Protein AF-A0A2D5Y412-F1 (afdb_monomer)

Radius of gyration: 26.58 Å; Cα contacts (8 Å, |Δi|>4): 322; chains: 1; bounding box: 78×73×80 Å

Structure (mmCIF, N/CA/C/O backbone):
data_AF-A0A2D5Y412-F1
#
_entry.id   AF-A0A2D5Y412-F1
#
loop_
_atom_site.group_PDB
_atom_site.id
_atom_site.type_symbol
_atom_site.label_atom_id
_atom_site.label_alt_id
_atom_site.label_comp_id
_atom_site.label_asym_id
_atom_site.label_entity_id
_atom_site.label_seq_id
_atom_site.pdbx_PDB_ins_code
_atom_site.Cartn_x
_atom_site.Cartn_y
_atom_site.Cartn_z
_atom_site.occupancy
_atom_site.B_iso_or_equiv
_atom_site.auth_seq_id
_atom_site.auth_comp_id
_atom_site.auth_asym_id
_atom_site.auth_atom_id
_atom_site.pdbx_PDB_model_num
ATOM 1 N N . MET A 1 1 ? 21.154 8.596 47.635 1.00 38.22 1 MET A N 1
ATOM 2 C CA . MET A 1 1 ? 21.583 8.606 46.222 1.00 38.22 1 MET A CA 1
ATOM 3 C C . MET A 1 1 ? 20.859 7.453 45.543 1.00 38.22 1 MET A C 1
ATOM 5 O O . MET A 1 1 ? 21.250 6.310 45.723 1.00 38.22 1 MET A O 1
ATOM 9 N N . VAL A 1 2 ? 19.697 7.727 44.946 1.00 32.94 2 VAL A N 1
ATOM 10 C CA . VAL A 1 2 ? 18.841 6.701 44.327 1.00 32.94 2 VAL A CA 1
ATOM 11 C C . VAL A 1 2 ? 19.323 6.511 42.893 1.00 32.94 2 VAL A C 1
ATOM 13 O O . VAL A 1 2 ? 19.307 7.459 42.113 1.00 32.94 2 VAL A O 1
ATOM 16 N N . LEU A 1 3 ? 19.810 5.309 42.579 1.00 35.91 3 LEU A N 1
ATOM 17 C CA . LEU A 1 3 ? 20.176 4.903 41.226 1.00 35.91 3 LEU A CA 1
ATOM 18 C C . LEU A 1 3 ? 18.895 4.809 40.384 1.00 35.91 3 LEU A C 1
ATOM 20 O O . LEU A 1 3 ? 18.060 3.936 40.617 1.00 35.91 3 LEU A O 1
ATOM 24 N N . ALA A 1 4 ? 18.743 5.703 39.410 1.00 36.16 4 ALA A N 1
ATOM 25 C CA . ALA A 1 4 ? 17.756 5.559 38.352 1.00 36.16 4 ALA A CA 1
ATOM 26 C C . ALA A 1 4 ? 18.277 4.522 37.346 1.00 36.16 4 ALA A C 1
ATOM 28 O O . ALA A 1 4 ? 19.238 4.778 36.622 1.00 36.16 4 ALA A O 1
ATOM 29 N N . MET A 1 5 ? 17.666 3.337 37.320 1.00 40.41 5 MET A N 1
ATOM 30 C CA . MET A 1 5 ? 17.842 2.401 36.214 1.00 40.41 5 MET A CA 1
ATOM 31 C C . MET A 1 5 ? 17.016 2.907 35.034 1.00 40.41 5 MET A C 1
ATOM 33 O O . MET A 1 5 ? 15.787 2.920 35.085 1.00 40.41 5 MET A O 1
ATOM 37 N N . GLY A 1 6 ? 17.710 3.379 33.999 1.00 33.91 6 GLY A N 1
ATOM 38 C CA . GLY A 1 6 ? 17.104 3.779 32.737 1.00 33.91 6 GLY A CA 1
ATOM 39 C C . GLY A 1 6 ? 16.396 2.592 32.096 1.00 33.91 6 GLY A C 1
ATOM 40 O O . GLY A 1 6 ? 17.009 1.557 31.838 1.00 33.91 6 GLY A O 1
ATOM 41 N N . ALA A 1 7 ? 15.098 2.751 31.850 1.00 40.69 7 ALA A N 1
ATOM 42 C CA . ALA A 1 7 ? 14.347 1.868 30.980 1.00 40.69 7 ALA A CA 1
ATOM 43 C C . ALA A 1 7 ? 14.927 1.999 29.567 1.00 40.69 7 ALA A C 1
ATOM 45 O O . ALA A 1 7 ? 14.815 3.048 28.934 1.00 40.69 7 ALA A O 1
ATOM 46 N N . GLY A 1 8 ? 15.596 0.947 29.100 1.00 31.06 8 GLY A N 1
ATOM 47 C CA . GLY A 1 8 ? 16.001 0.834 27.709 1.00 31.06 8 GLY A CA 1
ATOM 48 C C . GLY A 1 8 ? 14.754 0.783 26.835 1.00 31.06 8 GLY A C 1
ATOM 49 O O . GLY A 1 8 ? 13.968 -0.160 26.923 1.00 31.06 8 GLY A O 1
ATOM 50 N N . SER A 1 9 ? 14.573 1.810 26.011 1.00 33.47 9 SER A N 1
ATOM 51 C CA . SER A 1 9 ? 13.600 1.822 24.928 1.00 33.47 9 SER A CA 1
ATOM 52 C C . SER A 1 9 ? 13.931 0.692 23.958 1.00 33.47 9 SER A C 1
ATOM 54 O O . SER A 1 9 ? 14.839 0.811 23.141 1.00 33.47 9 SER A O 1
ATOM 56 N N . ILE A 1 10 ? 13.184 -0.406 24.020 1.00 36.59 10 ILE A N 1
ATOM 57 C CA . ILE A 1 10 ? 13.082 -1.352 22.908 1.00 36.59 10 ILE A CA 1
ATOM 58 C C . ILE A 1 10 ? 12.158 -0.744 21.849 1.00 36.59 10 ILE A C 1
ATOM 60 O O . ILE A 1 10 ? 11.049 -1.211 21.612 1.00 36.59 10 ILE A O 1
ATOM 64 N N . ASN A 1 11 ? 12.616 0.342 21.222 1.00 38.19 11 ASN A N 1
ATOM 65 C CA . ASN A 1 11 ? 12.120 0.703 19.904 1.00 38.19 11 ASN A CA 1
ATOM 66 C C . ASN A 1 11 ? 12.636 -0.392 18.971 1.00 38.19 11 ASN A C 1
ATOM 68 O O . ASN A 1 11 ? 13.824 -0.419 18.654 1.00 38.19 11 ASN A O 1
ATOM 72 N N . GLY A 1 12 ? 11.768 -1.321 18.568 1.00 37.38 12 GLY A N 1
ATOM 73 C CA . GLY A 1 12 ? 12.033 -2.082 17.354 1.00 37.38 12 GLY A CA 1
ATOM 74 C C . GLY A 1 12 ? 12.261 -1.050 16.259 1.00 37.38 12 GLY A C 1
ATOM 75 O O . GLY A 1 12 ? 11.377 -0.230 16.014 1.00 37.38 12 GLY A O 1
ATOM 76 N N . ALA A 1 13 ? 13.473 -1.000 15.707 1.00 40.28 13 ALA A N 1
ATOM 77 C CA . ALA A 1 13 ? 13.757 -0.135 14.577 1.00 40.28 13 ALA A CA 1
ATOM 78 C C . ALA A 1 13 ? 12.674 -0.409 13.532 1.00 40.28 13 ALA A C 1
ATOM 80 O O . ALA A 1 13 ? 12.468 -1.566 13.158 1.00 40.28 13 ALA A O 1
ATOM 81 N N . ALA A 1 14 ? 11.939 0.629 13.125 1.00 51.28 14 ALA A N 1
ATOM 82 C CA . ALA A 1 14 ? 11.140 0.535 11.919 1.00 51.28 14 ALA A CA 1
ATOM 83 C C . ALA A 1 14 ? 12.107 0.044 10.841 1.00 51.28 14 ALA A C 1
ATOM 85 O O . ALA A 1 14 ? 13.135 0.684 10.623 1.00 51.28 14 ALA A O 1
ATOM 86 N N . ALA A 1 15 ? 11.861 -1.143 10.285 1.00 58.09 15 ALA A N 1
ATOM 87 C CA . ALA A 1 15 ? 12.702 -1.653 9.219 1.00 58.09 15 ALA A CA 1
ATOM 88 C C . ALA A 1 15 ? 12.710 -0.584 8.123 1.00 58.09 15 ALA A C 1
ATOM 90 O O . ALA A 1 15 ? 11.645 -0.188 7.643 1.00 58.09 15 ALA A O 1
ATOM 91 N N . GLU A 1 16 ? 13.892 -0.050 7.823 1.00 66.75 16 GLU A N 1
ATOM 92 C CA . GLU A 1 16 ? 14.045 0.971 6.794 1.00 66.75 16 GLU A CA 1
ATOM 93 C C . GLU A 1 16 ? 13.459 0.439 5.482 1.00 66.75 16 GLU A C 1
ATOM 95 O O . GLU A 1 16 ? 13.584 -0.748 5.160 1.00 66.75 16 GLU A O 1
ATOM 100 N N . SER A 1 17 ? 12.764 1.308 4.748 1.00 77.69 17 SER A N 1
ATOM 101 C CA . SER A 1 17 ? 12.180 0.941 3.460 1.00 77.69 17 SER A CA 1
ATOM 102 C C . SER A 1 17 ? 13.283 0.498 2.503 1.00 77.69 17 SER A C 1
ATOM 104 O O . SER A 1 17 ? 14.301 1.173 2.362 1.00 77.69 17 SER A O 1
ATOM 106 N N . LEU A 1 18 ? 13.084 -0.621 1.812 1.00 79.19 18 LEU A N 1
ATOM 107 C CA . LEU A 1 18 ? 14.072 -1.134 0.866 1.00 79.19 18 LEU A CA 1
ATOM 108 C C . LEU A 1 18 ? 14.223 -0.225 -0.354 1.00 79.19 18 LEU A C 1
ATOM 110 O O . LEU A 1 18 ? 15.315 -0.117 -0.916 1.00 79.19 18 LEU A O 1
ATOM 114 N N . VAL A 1 19 ? 13.129 0.400 -0.782 1.00 80.06 19 VAL A N 1
ATOM 115 C CA . VAL A 1 19 ? 13.103 1.278 -1.955 1.00 80.06 19 VAL A CA 1
ATOM 116 C C . VAL A 1 19 ? 13.587 2.696 -1.630 1.00 80.06 19 VAL A C 1
ATOM 118 O O . VAL A 1 19 ? 14.193 3.350 -2.478 1.00 80.06 19 VAL A O 1
ATOM 121 N N . GLU A 1 20 ? 13.433 3.132 -0.379 1.00 77.12 20 GLU A N 1
ATOM 122 C CA . GLU A 1 20 ? 13.845 4.451 0.110 1.00 77.12 20 GLU A CA 1
ATOM 123 C C . GLU A 1 20 ? 14.516 4.316 1.502 1.00 77.12 20 GLU A C 1
ATOM 125 O O . GLU A 1 20 ? 13.912 4.648 2.514 1.00 77.12 20 GLU A O 1
ATOM 130 N N . PRO A 1 21 ? 15.752 3.794 1.617 1.00 64.69 21 PRO A N 1
ATOM 131 C CA . PRO A 1 21 ? 16.335 3.458 2.926 1.00 64.69 21 PRO A CA 1
ATOM 132 C C . PRO A 1 21 ? 16.769 4.675 3.760 1.00 64.69 21 PRO A C 1
ATOM 134 O O . PRO A 1 21 ? 16.784 4.611 4.983 1.00 64.69 21 PRO A O 1
ATOM 137 N N . ASN A 1 22 ? 17.079 5.810 3.125 1.00 59.69 22 ASN A N 1
ATOM 138 C CA . ASN A 1 22 ? 17.775 6.928 3.772 1.00 59.69 22 ASN A CA 1
ATOM 139 C C . ASN A 1 22 ? 16.844 8.102 4.120 1.00 59.69 22 ASN A C 1
ATOM 141 O O . ASN A 1 22 ? 16.999 9.210 3.614 1.00 59.69 22 ASN A O 1
ATOM 145 N N . TYR A 1 23 ? 15.874 7.893 5.005 1.00 63.66 23 TYR A N 1
ATOM 146 C CA . TYR A 1 23 ? 14.983 8.958 5.488 1.00 63.66 23 TYR A CA 1
ATOM 147 C C . TYR A 1 23 ? 15.594 9.786 6.637 1.00 63.66 23 TYR A C 1
ATOM 149 O O . TYR A 1 23 ? 15.036 9.822 7.730 1.00 63.66 23 TYR A O 1
ATOM 157 N N . ASP A 1 24 ? 16.734 10.454 6.439 1.00 61.41 24 ASP A N 1
ATOM 158 C CA . ASP A 1 24 ? 17.338 11.291 7.500 1.00 61.41 24 ASP A CA 1
ATOM 159 C C . ASP A 1 24 ? 16.914 12.772 7.450 1.00 61.41 24 ASP A C 1
ATOM 161 O O . ASP A 1 24 ? 17.005 13.480 8.448 1.00 61.41 24 ASP A O 1
ATOM 165 N N . GLY A 1 25 ? 16.390 13.239 6.311 1.00 54.00 25 GLY A N 1
ATOM 166 C CA . GLY A 1 25 ? 15.938 14.622 6.117 1.00 54.00 25 GLY A CA 1
ATOM 167 C C . GLY A 1 25 ? 17.055 15.660 5.930 1.00 54.00 25 GLY A C 1
ATOM 168 O O . GLY A 1 25 ? 16.736 16.819 5.645 1.00 54.00 25 GLY A O 1
ATOM 169 N N . ASP A 1 26 ? 18.324 15.250 6.012 1.00 62.41 26 ASP A N 1
ATOM 170 C CA . ASP A 1 26 ? 19.502 16.132 6.040 1.00 62.41 26 ASP A CA 1
ATOM 171 C C . ASP A 1 26 ? 20.359 16.055 4.759 1.00 62.41 26 ASP A C 1
ATOM 173 O O . ASP A 1 26 ? 21.216 16.908 4.511 1.00 62.41 26 ASP A O 1
ATOM 177 N N . SER A 1 27 ? 20.092 15.075 3.898 1.00 57.31 27 SER A N 1
ATOM 178 C CA . SER A 1 27 ? 20.825 14.813 2.651 1.00 57.31 27 SER A CA 1
ATOM 179 C C . SER A 1 27 ? 20.207 15.505 1.405 1.00 57.31 27 SER A C 1
ATOM 181 O O . SER A 1 27 ? 19.047 15.935 1.430 1.00 57.31 27 SER A O 1
ATOM 183 N N . PRO A 1 28 ? 20.967 15.701 0.300 1.00 57.19 28 PRO A N 1
ATOM 184 C CA . PRO A 1 28 ? 20.557 16.560 -0.816 1.00 57.19 28 PRO A CA 1
ATOM 185 C C . PRO A 1 28 ? 19.249 16.109 -1.479 1.00 57.19 28 PRO A C 1
ATOM 187 O O . PRO A 1 28 ? 19.045 14.939 -1.771 1.00 57.19 28 PRO A O 1
ATOM 190 N N . LYS A 1 29 ? 18.385 17.085 -1.794 1.00 66.69 29 LYS A N 1
ATOM 191 C CA . LYS A 1 29 ? 17.023 16.918 -2.352 1.00 66.69 29 LYS A CA 1
ATOM 192 C C . LYS A 1 29 ? 16.983 16.451 -3.815 1.00 66.69 29 LYS A C 1
ATOM 194 O O . LYS A 1 29 ? 16.023 16.756 -4.531 1.00 66.69 29 LYS A O 1
ATOM 199 N N . ILE A 1 30 ? 18.052 15.829 -4.289 1.00 78.06 30 ILE A N 1
ATOM 200 C CA . ILE A 1 30 ? 18.199 15.424 -5.680 1.00 78.06 30 ILE A CA 1
ATOM 201 C C . ILE A 1 30 ? 17.647 14.012 -5.786 1.00 78.06 30 ILE A C 1
ATOM 203 O O . ILE A 1 30 ? 18.109 13.112 -5.098 1.00 78.06 30 ILE A O 1
ATOM 207 N N . VAL A 1 31 ? 16.655 13.843 -6.648 1.00 86.62 31 VAL A N 1
ATOM 208 C CA . VAL A 1 31 ? 16.170 12.518 -7.016 1.00 86.62 31 VAL A CA 1
ATOM 209 C C . VAL A 1 31 ? 17.099 11.902 -8.057 1.00 86.62 31 VAL A C 1
ATOM 211 O O . VAL A 1 31 ? 17.638 12.621 -8.904 1.00 86.62 31 VAL A O 1
ATOM 214 N N . THR A 1 32 ? 17.283 10.585 -8.018 1.00 89.69 32 THR A N 1
ATOM 215 C CA . THR A 1 32 ? 18.160 9.880 -8.962 1.00 89.69 32 THR A CA 1
ATOM 216 C C . THR A 1 32 ? 17.355 8.978 -9.905 1.00 89.69 32 THR A C 1
ATOM 218 O O . THR A 1 32 ? 16.385 8.345 -9.479 1.00 89.69 32 THR A O 1
ATOM 221 N N . PRO A 1 33 ? 17.691 8.928 -11.210 1.00 94.88 33 PRO A N 1
ATOM 222 C CA . PRO A 1 33 ? 16.989 8.061 -12.146 1.00 94.88 33 PRO A CA 1
ATOM 223 C C . PRO A 1 33 ? 17.321 6.592 -11.866 1.00 94.88 33 PRO A C 1
ATOM 225 O O . PRO A 1 33 ? 18.485 6.228 -11.694 1.00 94.88 33 PRO A O 1
ATOM 228 N N . TRP A 1 34 ? 16.299 5.737 -11.865 1.00 95.62 34 TRP A N 1
ATOM 229 C CA . TRP A 1 34 ? 16.469 4.290 -11.792 1.00 95.62 34 TRP A CA 1
ATOM 230 C C . TRP A 1 34 ? 16.499 3.713 -13.207 1.00 95.62 34 TRP A C 1
ATOM 232 O O . TRP A 1 34 ? 15.452 3.580 -13.841 1.00 95.62 34 TRP A O 1
ATOM 242 N N . ILE A 1 35 ? 17.693 3.402 -13.714 1.00 97.00 35 ILE A N 1
ATOM 243 C CA . ILE A 1 35 ? 17.896 2.946 -15.095 1.00 97.00 35 ILE A CA 1
ATOM 244 C C . ILE A 1 35 ? 18.202 1.448 -15.116 1.00 97.00 35 ILE A C 1
ATOM 246 O O . ILE A 1 35 ? 19.103 0.989 -14.413 1.00 97.00 35 ILE A O 1
ATOM 250 N N . VAL A 1 36 ? 17.483 0.696 -15.948 1.00 96.94 36 VAL A N 1
ATOM 251 C CA . VAL A 1 36 ? 17.694 -0.747 -16.149 1.00 96.94 36 VAL A CA 1
ATOM 252 C C . VAL A 1 36 ? 17.663 -1.098 -17.632 1.00 96.94 36 VAL A C 1
ATOM 254 O O . VAL A 1 36 ? 17.147 -0.334 -18.453 1.00 96.94 36 VAL A O 1
ATOM 257 N N . LYS A 1 37 ? 18.212 -2.267 -17.976 1.00 97.00 37 LYS A N 1
ATOM 258 C CA . LYS A 1 37 ? 17.928 -2.889 -19.266 1.00 97.00 37 LYS A CA 1
ATOM 259 C C . LYS A 1 37 ? 16.497 -3.418 -19.204 1.00 97.00 37 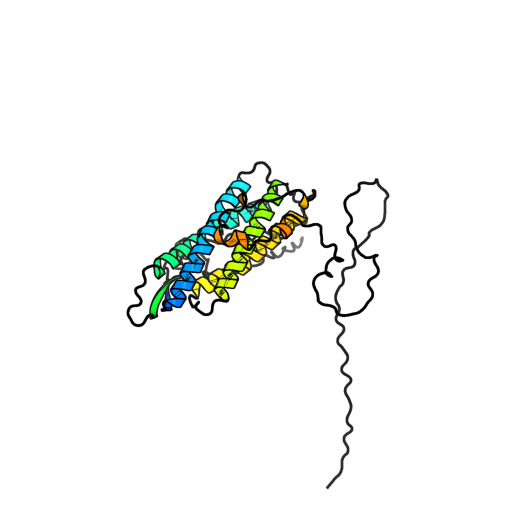LYS A C 1
ATOM 261 O O . LYS A 1 37 ? 16.202 -4.249 -18.354 1.00 97.00 37 LYS A O 1
ATOM 266 N N . TYR A 1 38 ? 15.638 -2.909 -20.071 1.00 97.88 38 TYR A N 1
ATOM 267 C CA . TYR A 1 38 ? 14.192 -3.066 -20.000 1.00 97.88 38 TYR A CA 1
ATOM 268 C C . TYR A 1 38 ? 13.646 -3.477 -21.365 1.00 97.88 38 TYR A C 1
ATOM 270 O O . TYR A 1 38 ? 14.192 -3.066 -22.392 1.00 97.88 38 TYR A O 1
ATOM 278 N N . ASP A 1 39 ? 12.580 -4.268 -21.387 1.00 97.94 39 ASP A N 1
ATOM 279 C CA . ASP A 1 39 ? 11.966 -4.779 -22.612 1.00 97.94 39 ASP A CA 1
ATOM 280 C C . ASP A 1 39 ? 10.431 -4.734 -22.551 1.00 97.94 39 ASP A C 1
ATOM 282 O O . ASP A 1 39 ? 9.827 -4.334 -21.549 1.00 97.94 39 ASP A O 1
ATOM 286 N N . ARG A 1 40 ? 9.787 -5.105 -23.665 1.00 97.44 40 ARG A N 1
ATOM 287 C CA . ARG A 1 40 ? 8.321 -5.090 -23.782 1.00 97.44 40 ARG A CA 1
ATOM 288 C C . ARG A 1 40 ? 7.622 -5.996 -22.763 1.00 97.44 40 ARG A C 1
ATOM 290 O O . ARG A 1 40 ? 6.530 -5.635 -22.326 1.00 97.44 40 ARG A O 1
ATOM 297 N N . ALA A 1 41 ? 8.210 -7.142 -22.416 1.00 97.69 41 ALA A N 1
ATOM 298 C CA . ALA A 1 41 ? 7.600 -8.100 -21.495 1.00 97.69 41 ALA A CA 1
ATOM 299 C C . ALA A 1 41 ? 7.629 -7.557 -20.062 1.00 97.69 41 ALA A C 1
ATOM 301 O O . ALA A 1 41 ? 6.583 -7.492 -19.415 1.00 97.69 41 ALA A O 1
ATOM 302 N N . ALA A 1 42 ? 8.777 -7.030 -19.634 1.00 98.19 42 ALA A N 1
ATOM 303 C CA . ALA A 1 42 ? 8.918 -6.368 -18.342 1.00 98.19 42 ALA A CA 1
ATOM 304 C C . ALA A 1 42 ? 7.967 -5.172 -18.198 1.00 98.19 42 ALA A C 1
ATOM 306 O O . ALA A 1 42 ? 7.262 -5.055 -17.197 1.00 98.19 42 ALA A O 1
ATOM 307 N N . ARG A 1 43 ? 7.849 -4.323 -19.233 1.00 98.19 43 ARG A N 1
ATOM 308 C CA . ARG A 1 43 ? 6.867 -3.222 -19.224 1.00 98.19 43 ARG A CA 1
ATOM 309 C C . ARG A 1 43 ? 5.440 -3.718 -19.069 1.00 98.19 43 ARG A C 1
ATOM 311 O O . ARG A 1 43 ? 4.652 -3.085 -18.370 1.00 98.19 43 ARG A O 1
ATOM 318 N N . GLN A 1 44 ? 5.075 -4.791 -19.762 1.00 98.06 44 GLN A N 1
ATOM 319 C CA . GLN A 1 44 ? 3.726 -5.333 -19.667 1.00 98.06 44 GLN A CA 1
ATOM 320 C C . GLN A 1 44 ? 3.442 -5.829 -18.243 1.00 98.06 44 GLN A C 1
ATOM 322 O O . GLN A 1 44 ? 2.426 -5.435 -17.673 1.00 98.06 44 GLN A O 1
ATOM 327 N N . ALA A 1 45 ? 4.365 -6.594 -17.653 1.00 98.19 45 ALA A N 1
ATOM 328 C CA . ALA A 1 45 ? 4.262 -7.075 -16.277 1.00 98.19 45 ALA A CA 1
ATOM 329 C C . ALA A 1 45 ? 4.121 -5.923 -15.264 1.00 98.19 45 ALA A C 1
ATOM 331 O O . ALA A 1 45 ? 3.205 -5.935 -14.438 1.00 98.19 45 ALA A O 1
ATOM 332 N N . ASP A 1 46 ? 4.968 -4.896 -15.370 1.00 98.62 46 ASP A N 1
ATOM 333 C CA . ASP A 1 46 ? 4.926 -3.721 -14.496 1.00 98.62 46 ASP A CA 1
ATOM 334 C C . ASP A 1 46 ? 3.612 -2.946 -14.641 1.00 98.62 46 ASP A C 1
ATOM 336 O O . ASP A 1 46 ? 2.992 -2.577 -13.643 1.00 98.62 46 ASP A O 1
ATOM 340 N N . MET A 1 47 ? 3.153 -2.710 -15.875 1.00 98.31 47 MET A N 1
ATOM 341 C CA . MET A 1 47 ? 1.906 -1.982 -16.118 1.00 98.31 47 MET A CA 1
ATOM 342 C C . MET A 1 47 ? 0.680 -2.759 -15.637 1.00 98.31 47 MET A C 1
ATOM 344 O O . MET A 1 47 ? -0.257 -2.138 -15.139 1.00 98.31 47 MET A O 1
ATOM 348 N N . ASP A 1 48 ? 0.666 -4.086 -15.756 1.00 97.56 48 ASP A N 1
ATOM 349 C CA . ASP A 1 48 ? -0.431 -4.913 -15.243 1.00 97.56 48 ASP A CA 1
ATOM 350 C C . ASP A 1 48 ? -0.467 -4.907 -13.714 1.00 97.56 48 ASP A C 1
ATOM 352 O O . ASP A 1 48 ? -1.530 -4.707 -13.123 1.00 97.56 48 ASP A O 1
ATOM 356 N N . TYR A 1 49 ? 0.696 -4.997 -13.066 1.00 98.12 49 TYR A N 1
ATOM 357 C CA . TYR A 1 49 ? 0.796 -4.831 -11.619 1.00 98.12 49 TYR A CA 1
ATOM 358 C C . TYR A 1 49 ? 0.336 -3.443 -11.158 1.00 98.12 49 TYR A C 1
ATOM 360 O O . TYR A 1 49 ? -0.466 -3.343 -10.231 1.00 98.12 49 TYR A O 1
ATOM 368 N N . ILE A 1 50 ? 0.777 -2.367 -11.817 1.00 98.38 50 ILE A N 1
ATOM 369 C CA . ILE A 1 50 ? 0.379 -0.994 -11.465 1.00 98.38 50 ILE A CA 1
ATOM 370 C C . ILE A 1 50 ? -1.129 -0.795 -11.649 1.00 98.38 50 ILE A C 1
ATOM 372 O O . ILE A 1 50 ? -1.767 -0.180 -10.791 1.00 98.38 50 ILE A O 1
ATOM 376 N N . ARG A 1 51 ? -1.715 -1.331 -12.728 1.00 96.94 51 ARG A N 1
ATOM 377 C CA . ARG A 1 51 ? -3.165 -1.267 -12.983 1.00 96.94 51 ARG A CA 1
ATOM 378 C C . ARG A 1 51 ? -3.984 -1.929 -11.876 1.00 96.94 51 ARG A C 1
ATOM 380 O O . ARG A 1 51 ? -5.067 -1.429 -11.603 1.00 96.94 51 ARG A O 1
ATOM 387 N N . GLY A 1 52 ? -3.464 -2.975 -11.229 1.00 96.31 52 GLY A N 1
ATOM 388 C CA . GLY A 1 52 ? -4.104 -3.623 -10.079 1.00 96.31 52 GLY A CA 1
ATOM 389 C C . GLY A 1 52 ? -3.788 -2.955 -8.734 1.00 96.31 52 GLY A C 1
ATOM 390 O O . GLY A 1 52 ? -4.688 -2.526 -8.013 1.00 96.31 52 GLY A O 1
ATOM 391 N N . MET A 1 53 ? -2.507 -2.812 -8.383 1.00 98.00 53 MET A N 1
ATOM 392 C CA . MET A 1 53 ? -2.092 -2.358 -7.047 1.00 98.00 53 MET A CA 1
ATOM 393 C C . MET A 1 53 ? -2.449 -0.892 -6.776 1.00 98.00 53 MET A C 1
ATOM 395 O O . MET A 1 53 ? -2.788 -0.526 -5.650 1.00 98.00 53 MET A O 1
ATOM 399 N N . ARG A 1 54 ? -2.407 -0.028 -7.796 1.00 97.88 54 ARG A N 1
ATOM 400 C CA . ARG A 1 54 ? -2.712 1.396 -7.618 1.00 97.88 54 ARG A CA 1
ATOM 401 C C . ARG A 1 54 ? -4.160 1.636 -7.155 1.00 97.88 54 ARG A C 1
ATOM 403 O O . ARG A 1 54 ? -4.325 2.285 -6.118 1.00 97.88 54 ARG A O 1
ATOM 410 N N . PRO A 1 55 ? -5.216 1.184 -7.869 1.00 97.31 55 PRO A N 1
ATOM 411 C CA . PRO A 1 55 ? -6.588 1.333 -7.379 1.00 97.31 55 PRO A CA 1
ATOM 412 C C . PRO A 1 55 ? -6.827 0.562 -6.077 1.00 97.31 55 PRO A C 1
ATOM 414 O O . PRO A 1 55 ? -7.569 1.051 -5.226 1.00 97.31 55 PRO A O 1
ATOM 417 N N . HIS A 1 56 ? -6.145 -0.567 -5.869 1.00 97.31 56 HIS A N 1
ATOM 418 C CA . HIS A 1 56 ? -6.205 -1.302 -4.610 1.00 97.31 56 HIS A CA 1
ATOM 419 C C . HIS A 1 56 ? -5.745 -0.450 -3.420 1.00 97.31 56 HIS A C 1
ATOM 421 O O . HIS A 1 56 ? -6.518 -0.245 -2.484 1.00 97.31 56 HIS A O 1
ATOM 427 N N . HIS A 1 57 ? -4.548 0.144 -3.464 1.00 97.94 57 HIS A N 1
ATOM 428 C CA . HIS A 1 57 ? -4.108 1.087 -2.426 1.00 97.94 57 HIS A CA 1
ATOM 429 C C . HIS A 1 57 ? -5.046 2.290 -2.292 1.00 97.94 57 HIS A C 1
ATOM 431 O O . HIS A 1 57 ? -5.338 2.738 -1.181 1.00 97.94 57 HIS A O 1
ATOM 437 N N . ALA A 1 58 ? -5.567 2.807 -3.409 1.00 98.00 58 ALA A N 1
ATOM 438 C CA . ALA A 1 58 ? -6.506 3.923 -3.373 1.00 98.00 58 ALA A CA 1
ATOM 439 C C . ALA A 1 58 ? -7.784 3.583 -2.586 1.00 98.00 58 ALA A C 1
ATOM 441 O O . ALA A 1 58 ? -8.293 4.467 -1.895 1.00 98.00 58 ALA A O 1
ATOM 442 N N . GLY A 1 59 ? -8.249 2.328 -2.629 1.00 97.06 59 GLY A N 1
ATOM 443 C CA . GLY A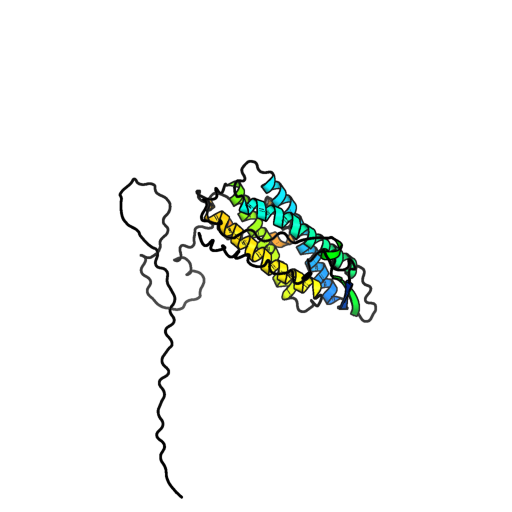 1 59 ? -9.394 1.823 -1.862 1.00 97.06 59 GLY A CA 1
ATOM 444 C C . GLY A 1 59 ? -9.184 1.805 -0.341 1.00 97.06 59 GLY A C 1
ATOM 445 O O . GLY A 1 59 ? -10.113 2.083 0.417 1.00 97.06 59 GLY A O 1
ATOM 446 N N . ALA A 1 60 ? -7.951 1.614 0.140 1.00 98.00 60 ALA A N 1
ATOM 447 C CA . ALA A 1 60 ? -7.665 1.630 1.580 1.00 98.00 60 ALA A CA 1
ATOM 448 C C . ALA A 1 60 ? -7.852 3.020 2.218 1.00 98.00 60 ALA A C 1
ATOM 450 O O . ALA A 1 60 ? -8.144 3.142 3.416 1.00 98.00 60 ALA A O 1
ATOM 451 N N . LEU A 1 61 ? -7.684 4.088 1.429 1.00 98.50 61 LEU A N 1
ATOM 452 C CA . LEU A 1 61 ? -7.767 5.469 1.904 1.00 98.50 61 LEU A CA 1
ATOM 453 C C . LEU A 1 61 ? -9.186 5.864 2.373 1.00 98.50 61 LEU A C 1
ATOM 455 O O . LEU A 1 61 ? -9.317 6.325 3.512 1.00 98.50 61 LEU A O 1
ATOM 459 N N . PRO A 1 62 ? -10.256 5.741 1.558 1.00 98.12 62 PRO A N 1
ATOM 460 C CA . PRO A 1 62 ? -11.622 6.028 1.994 1.00 98.12 62 PRO A CA 1
ATOM 461 C C . PRO A 1 62 ? -12.090 5.087 3.107 1.00 98.12 62 PRO A C 1
ATOM 463 O O . PRO A 1 62 ? -12.670 5.588 4.069 1.00 98.12 62 PRO A O 1
ATOM 466 N N . MET A 1 63 ? -11.738 3.795 3.074 1.00 98.25 63 MET A N 1
ATOM 467 C CA . MET A 1 63 ? -12.027 2.857 4.172 1.00 98.25 63 MET A CA 1
ATOM 468 C C . MET A 1 63 ? -11.458 3.358 5.510 1.00 98.25 63 MET A C 1
ATOM 470 O O . MET A 1 63 ? -12.166 3.435 6.518 1.00 98.25 63 MET A O 1
ATOM 474 N N . SER A 1 64 ? -10.187 3.771 5.515 1.00 98.62 64 SER A N 1
ATOM 475 C CA . SER A 1 64 ? -9.510 4.298 6.706 1.00 98.62 64 SER A CA 1
ATOM 476 C C . SER A 1 64 ? -10.101 5.629 7.174 1.00 98.62 64 SER A C 1
ATOM 478 O O . SER A 1 64 ? -10.273 5.845 8.375 1.00 98.62 64 SER A O 1
ATOM 480 N N . ARG A 1 65 ? -10.466 6.527 6.248 1.00 98.69 65 ARG A N 1
ATOM 481 C CA . ARG A 1 65 ? -11.146 7.790 6.586 1.00 98.69 65 ARG A CA 1
ATOM 482 C C . ARG A 1 65 ? -12.524 7.544 7.194 1.00 98.69 65 ARG A C 1
ATOM 484 O O . ARG A 1 65 ? -12.835 8.147 8.217 1.00 98.69 65 ARG A O 1
ATOM 491 N N . ALA A 1 66 ? -13.318 6.649 6.611 1.00 98.25 66 ALA A N 1
ATOM 492 C CA . ALA A 1 66 ? -14.639 6.294 7.119 1.00 98.25 66 ALA A CA 1
ATOM 493 C C . ALA A 1 66 ? -14.550 5.725 8.541 1.00 98.25 66 ALA A C 1
ATOM 495 O O . ALA A 1 66 ? -15.292 6.157 9.427 1.00 98.25 66 ALA A O 1
ATOM 496 N N . TYR A 1 67 ? -13.585 4.836 8.792 1.00 98.50 67 TYR A N 1
ATOM 497 C CA . TYR A 1 67 ? -13.307 4.340 10.136 1.00 98.50 67 TYR A CA 1
ATOM 498 C C . TYR A 1 67 ? -12.928 5.469 11.101 1.00 98.50 67 TYR A C 1
ATOM 500 O O . TYR A 1 67 ? -13.545 5.596 12.157 1.00 98.50 67 TYR A O 1
ATOM 508 N N . LEU A 1 68 ? -11.986 6.344 10.732 1.00 98.62 68 LEU A N 1
ATOM 509 C CA . LEU A 1 68 ? -11.571 7.478 11.569 1.00 98.62 68 LEU A CA 1
ATOM 510 C C . LEU A 1 68 ? -12.707 8.481 11.833 1.00 98.62 68 LEU A C 1
ATOM 512 O O . LEU A 1 68 ? -12.717 9.126 12.885 1.00 98.62 68 LEU A O 1
ATOM 516 N N . SER A 1 69 ? -13.682 8.600 10.935 1.00 98.31 69 SER A N 1
ATOM 517 C CA . SER A 1 69 ? -14.879 9.430 11.120 1.00 98.31 69 SER A CA 1
ATOM 518 C C . SER A 1 69 ? -15.976 8.758 11.949 1.00 98.31 69 SER A C 1
ATOM 520 O O . SER A 1 69 ? -16.865 9.457 12.431 1.00 98.31 69 SER A O 1
ATOM 522 N N . SER A 1 70 ? -15.912 7.442 12.170 1.00 97.75 70 SER A N 1
ATOM 523 C CA . SER A 1 70 ? -16.908 6.721 12.967 1.00 97.75 70 SER A CA 1
ATOM 524 C C . SER A 1 70 ? -16.948 7.241 14.414 1.00 97.75 70 SER A C 1
ATOM 526 O O . SER A 1 70 ? -15.891 7.318 15.056 1.00 97.75 70 SER A O 1
ATOM 528 N N . PRO A 1 71 ? -18.127 7.589 14.966 1.00 97.25 71 PRO A N 1
ATOM 529 C CA . PRO A 1 71 ? -18.259 7.946 16.379 1.00 97.25 71 PRO A CA 1
ATOM 530 C C . PRO A 1 71 ? -18.078 6.734 17.305 1.00 97.25 71 PRO A C 1
ATOM 532 O O . PRO A 1 71 ? -17.750 6.913 18.473 1.00 97.25 71 PRO A O 1
ATOM 535 N N . ASP A 1 72 ? -18.233 5.520 16.772 1.00 96.81 72 ASP A N 1
ATOM 536 C CA . ASP A 1 72 ? -18.221 4.272 17.537 1.00 96.81 72 ASP A CA 1
ATOM 537 C C . ASP A 1 72 ? -16.836 3.608 17.596 1.00 96.81 72 ASP A C 1
ATOM 539 O O . ASP A 1 72 ? -16.693 2.549 18.200 1.00 96.81 72 ASP A O 1
ATOM 543 N N . LYS A 1 73 ? -15.808 4.168 16.945 1.00 97.31 73 LYS A N 1
ATOM 544 C CA . LYS A 1 73 ? -14.427 3.658 17.049 1.00 97.31 73 LYS A CA 1
ATOM 545 C C . LYS A 1 73 ? -13.895 3.844 18.475 1.00 97.31 73 LYS A C 1
ATOM 547 O O . LYS A 1 73 ? -14.142 4.890 19.080 1.00 97.31 73 LYS A O 1
ATOM 552 N N . SER A 1 74 ? -13.118 2.895 18.992 1.00 96.25 74 SER A N 1
ATOM 553 C CA . SER A 1 74 ? -12.539 3.024 20.340 1.00 96.25 74 SER A CA 1
ATOM 554 C C . SER A 1 74 ? -11.062 2.659 20.428 1.00 96.25 74 SER A C 1
ATOM 556 O O . SER A 1 74 ? -10.343 3.283 21.210 1.00 96.25 74 SER A O 1
ATOM 558 N N . SER A 1 75 ? -10.571 1.739 19.597 1.00 96.12 75 SER A N 1
ATOM 559 C CA . SER A 1 75 ? -9.165 1.331 19.613 1.00 96.12 75 SER A CA 1
ATOM 560 C C . SER A 1 75 ? -8.233 2.468 19.178 1.00 96.12 75 SER A C 1
ATOM 562 O O . SER A 1 75 ? -8.291 2.969 18.052 1.00 96.12 75 SER A O 1
ATOM 564 N N . ALA A 1 76 ? -7.327 2.879 20.065 1.00 94.69 76 ALA A N 1
ATOM 565 C CA . ALA A 1 76 ? -6.311 3.884 19.764 1.00 94.69 76 ALA A CA 1
ATOM 566 C C . ALA A 1 76 ? -5.233 3.327 18.823 1.00 94.69 76 ALA A C 1
ATOM 568 O O . ALA A 1 76 ? -4.740 4.052 17.954 1.00 94.69 76 ALA A O 1
ATOM 569 N N . ARG A 1 77 ? -4.891 2.038 18.957 1.00 95.44 77 ARG A N 1
ATOM 570 C CA . ARG A 1 77 ? -3.924 1.375 18.070 1.00 95.44 77 ARG A CA 1
ATOM 571 C C . ARG A 1 77 ? -4.455 1.259 16.650 1.00 95.44 77 ARG A C 1
ATOM 573 O O . ARG A 1 77 ? -3.735 1.595 15.715 1.00 95.44 77 ARG A O 1
ATOM 580 N N . LEU A 1 78 ? -5.716 0.869 16.485 1.00 97.62 78 LEU A N 1
ATOM 581 C CA . LEU A 1 78 ? -6.342 0.769 15.170 1.00 97.62 78 LEU A CA 1
ATOM 582 C C . LEU A 1 78 ? -6.524 2.150 14.521 1.00 97.62 78 LEU A C 1
ATOM 584 O O . LEU A 1 78 ? -6.324 2.296 13.320 1.00 97.62 78 LEU A O 1
ATOM 588 N N . GLN A 1 79 ? -6.796 3.197 15.307 1.00 98.06 79 GLN A N 1
ATOM 589 C CA . GLN A 1 79 ? -6.767 4.584 14.819 1.00 98.06 79 GLN A CA 1
ATOM 590 C C . GLN A 1 79 ? -5.373 5.029 14.364 1.00 98.06 79 GLN A C 1
ATOM 592 O O . GLN A 1 79 ? -5.255 5.740 13.364 1.00 98.06 79 GLN A O 1
ATOM 597 N N . ALA A 1 80 ? -4.318 4.654 15.092 1.00 97.19 80 ALA A N 1
ATOM 598 C CA . ALA A 1 80 ? -2.944 4.929 14.683 1.00 97.19 80 ALA A CA 1
ATOM 599 C C . ALA A 1 80 ? -2.596 4.180 13.388 1.00 97.19 80 ALA A C 1
ATOM 601 O O . ALA A 1 80 ? -2.060 4.798 12.470 1.00 97.19 80 ALA A O 1
ATOM 602 N N . LEU A 1 81 ? -2.990 2.906 13.281 1.00 98.31 81 LEU A N 1
ATOM 603 C CA . LEU A 1 81 ? -2.834 2.116 12.062 1.00 98.31 81 LEU A CA 1
ATOM 604 C C . LEU A 1 81 ? -3.571 2.763 10.880 1.00 98.31 81 LEU A C 1
ATOM 606 O O . LEU A 1 81 ? -2.955 3.007 9.855 1.00 98.31 81 LEU A O 1
ATOM 610 N N . ALA A 1 82 ? -4.844 3.138 11.025 1.00 98.75 82 ALA A N 1
ATOM 611 C CA . ALA A 1 82 ? -5.614 3.762 9.943 1.00 98.75 82 ALA A CA 1
ATOM 612 C C . ALA A 1 82 ? -4.990 5.080 9.440 1.00 98.75 82 ALA A C 1
ATOM 614 O O . ALA A 1 82 ? -5.013 5.371 8.244 1.00 98.75 82 ALA A O 1
ATOM 615 N N . LYS A 1 83 ? -4.390 5.881 10.333 1.00 98.62 83 LYS A N 1
ATOM 616 C CA . LYS A 1 83 ? -3.606 7.068 9.941 1.00 98.62 83 LYS A CA 1
ATOM 617 C C . LYS A 1 83 ? -2.327 6.677 9.197 1.00 98.62 83 LYS A C 1
ATOM 619 O O . LYS A 1 83 ? -1.991 7.324 8.208 1.00 98.62 83 LYS A O 1
ATOM 624 N N . GLY A 1 84 ? -1.646 5.629 9.665 1.00 97.62 84 GLY A N 1
ATOM 625 C CA . GLY A 1 84 ? -0.485 5.028 9.011 1.00 97.62 84 GLY A CA 1
ATOM 626 C C . GLY A 1 84 ? -0.798 4.559 7.593 1.00 97.62 84 GLY A C 1
ATOM 627 O O . GLY A 1 84 ? -0.112 4.979 6.670 1.00 97.62 84 GLY A O 1
ATOM 628 N N . ILE A 1 85 ? -1.887 3.810 7.407 1.00 98.44 85 ILE A N 1
ATOM 629 C CA . ILE A 1 85 ? -2.376 3.341 6.102 1.00 98.44 85 ILE A CA 1
ATOM 630 C C . ILE A 1 85 ? -2.619 4.524 5.165 1.00 98.44 85 ILE A C 1
ATOM 632 O O . ILE A 1 85 ? -2.093 4.537 4.056 1.00 98.44 85 ILE A O 1
ATOM 636 N N . ILE A 1 86 ? -3.353 5.556 5.608 1.00 98.69 86 ILE A N 1
ATOM 637 C CA . ILE A 1 86 ? -3.607 6.741 4.771 1.00 98.69 86 ILE A CA 1
ATOM 638 C C . ILE A 1 86 ? -2.294 7.382 4.325 1.00 98.69 86 ILE A C 1
ATOM 640 O O . ILE A 1 86 ? -2.134 7.702 3.151 1.00 98.69 86 ILE A O 1
ATOM 644 N N . HIS A 1 87 ? -1.368 7.592 5.256 1.00 96.44 87 HIS A N 1
ATOM 645 C CA . HIS A 1 87 ? -0.111 8.285 4.995 1.00 96.44 87 HIS A CA 1
ATOM 646 C C . HIS A 1 87 ? 0.836 7.469 4.105 1.00 96.44 87 HIS A C 1
ATOM 648 O O . HIS A 1 87 ? 1.307 7.972 3.086 1.00 96.44 87 HIS A O 1
ATOM 654 N N . ASN A 1 88 ? 1.073 6.207 4.463 1.00 96.06 88 ASN A N 1
ATOM 655 C CA . ASN A 1 88 ? 2.011 5.316 3.786 1.00 96.06 88 ASN A CA 1
ATOM 656 C C . ASN A 1 88 ? 1.487 4.898 2.404 1.00 96.06 88 ASN A C 1
ATOM 658 O O . ASN A 1 88 ? 2.205 5.065 1.419 1.00 96.06 88 ASN A O 1
ATOM 662 N N . GLN A 1 89 ? 0.222 4.472 2.288 1.00 98.06 89 GLN A N 1
ATOM 663 C CA . GLN A 1 89 ? -0.326 4.051 0.992 1.00 98.06 89 GLN A CA 1
ATOM 664 C C . GLN A 1 89 ? -0.537 5.230 0.029 1.00 98.06 89 GLN A C 1
ATOM 666 O O . GLN A 1 89 ? -0.412 5.061 -1.180 1.00 98.06 89 GLN A O 1
ATOM 671 N N . SER A 1 90 ? -0.765 6.458 0.521 1.00 98.00 90 SER A N 1
ATOM 672 C CA . SER A 1 90 ? -0.761 7.648 -0.355 1.00 98.00 90 SER A CA 1
ATOM 673 C C . SER A 1 90 ? 0.606 7.885 -1.003 1.00 98.00 90 SER A C 1
ATOM 675 O O . SER A 1 90 ? 0.682 8.318 -2.154 1.00 98.00 90 SER A O 1
ATOM 677 N N . PHE A 1 91 ? 1.691 7.611 -0.276 1.00 96.00 91 PHE A N 1
ATOM 678 C CA . PHE A 1 91 ? 3.042 7.716 -0.817 1.00 96.00 91 PHE A CA 1
ATOM 679 C C . PHE A 1 91 ? 3.349 6.582 -1.801 1.00 96.00 91 PHE A C 1
ATOM 681 O O . PHE A 1 91 ? 3.881 6.841 -2.877 1.00 96.00 91 PHE A O 1
ATOM 688 N N . GLU A 1 92 ? 2.931 5.356 -1.488 1.00 97.19 92 GLU A N 1
ATOM 689 C CA . GLU A 1 92 ? 3.049 4.197 -2.382 1.00 97.19 92 GLU A CA 1
ATOM 690 C C . GLU A 1 92 ? 2.272 4.408 -3.698 1.00 97.19 92 GLU A C 1
ATOM 692 O O . GLU A 1 92 ? 2.806 4.132 -4.770 1.00 97.19 92 GLU A O 1
ATOM 697 N N . ILE A 1 93 ? 1.078 5.017 -3.669 1.00 98.31 93 ILE A N 1
ATOM 698 C CA . ILE A 1 93 ? 0.350 5.431 -4.889 1.00 98.31 93 ILE A CA 1
ATOM 699 C C . ILE A 1 93 ? 1.176 6.415 -5.725 1.00 98.31 93 ILE A C 1
ATOM 701 O O . ILE A 1 93 ? 1.268 6.261 -6.939 1.00 98.31 93 ILE A O 1
ATOM 705 N N . MET A 1 94 ? 1.802 7.411 -5.094 1.00 97.31 94 MET A N 1
ATOM 706 C CA . MET A 1 94 ? 2.645 8.381 -5.800 1.00 97.31 94 MET A CA 1
ATOM 707 C C . MET A 1 94 ? 3.875 7.715 -6.435 1.00 97.31 94 MET A C 1
ATOM 709 O O . MET A 1 94 ? 4.269 8.075 -7.548 1.00 97.31 94 MET A O 1
ATOM 713 N N . MET A 1 95 ? 4.463 6.721 -5.768 1.00 97.00 95 MET A N 1
ATOM 714 C CA . MET A 1 95 ? 5.549 5.926 -6.339 1.00 97.00 95 MET A CA 1
ATOM 715 C C . MET A 1 95 ? 5.081 5.124 -7.558 1.00 97.00 95 MET A C 1
ATOM 717 O O . MET A 1 95 ? 5.742 5.176 -8.594 1.00 97.00 95 MET A O 1
ATOM 721 N N . LEU A 1 96 ? 3.928 4.448 -7.474 1.00 98.44 96 LEU A N 1
ATOM 722 C CA . LEU A 1 96 ? 3.328 3.722 -8.604 1.00 98.44 96 LEU A CA 1
ATOM 723 C C . LEU A 1 96 ? 3.023 4.661 -9.780 1.00 98.44 96 LEU A C 1
ATOM 725 O O . LEU A 1 96 ? 3.337 4.331 -10.922 1.00 98.44 96 LEU A O 1
ATOM 729 N N . ASP A 1 97 ? 2.489 5.854 -9.505 1.00 98.44 97 ASP A N 1
ATOM 730 C CA . ASP A 1 97 ? 2.253 6.897 -10.512 1.00 98.44 97 ASP A CA 1
ATOM 731 C C . ASP A 1 97 ? 3.558 7.358 -11.169 1.00 98.44 97 ASP A C 1
ATOM 733 O O . ASP A 1 97 ? 3.611 7.563 -12.382 1.00 98.44 97 ASP A O 1
ATOM 737 N N . THR A 1 98 ? 4.632 7.478 -10.389 1.00 97.56 98 THR A N 1
ATOM 738 C CA . THR A 1 98 ? 5.947 7.862 -10.913 1.00 97.56 98 THR A CA 1
ATOM 739 C C . THR A 1 98 ? 6.536 6.773 -11.805 1.00 97.56 98 THR A C 1
ATOM 741 O O . THR A 1 98 ? 7.076 7.090 -12.863 1.00 97.56 98 THR A O 1
ATOM 744 N N . VAL A 1 99 ? 6.422 5.499 -11.421 1.00 98.50 99 VAL A N 1
ATOM 745 C CA . VAL A 1 99 ? 6.842 4.377 -12.276 1.00 98.50 99 VAL A CA 1
ATOM 746 C C . VAL A 1 99 ? 6.022 4.366 -13.565 1.00 98.50 99 VAL A C 1
ATOM 748 O O . VAL A 1 99 ? 6.607 4.365 -14.646 1.00 98.50 99 VAL A O 1
ATOM 751 N N . SER A 1 100 ? 4.689 4.453 -13.466 1.00 98.44 100 SER A N 1
ATOM 752 C CA . SER A 1 100 ? 3.793 4.504 -14.628 1.00 98.44 100 SER A CA 1
ATOM 753 C C . SER A 1 100 ? 4.191 5.617 -15.590 1.00 98.44 100 SER A C 1
ATOM 755 O O . SER A 1 100 ? 4.321 5.364 -16.782 1.00 98.44 100 SER A O 1
ATOM 757 N N . TYR A 1 101 ? 4.443 6.825 -15.081 1.00 98.12 101 TYR A N 1
ATOM 758 C CA . TYR A 1 101 ? 4.870 7.967 -15.889 1.00 98.12 101 TYR A CA 1
ATOM 759 C C . TYR A 1 101 ? 6.131 7.674 -16.715 1.00 98.12 101 TYR A C 1
ATOM 761 O O . TYR A 1 101 ? 6.202 8.061 -17.879 1.00 98.12 101 TYR A O 1
ATOM 769 N N . HIS A 1 102 ? 7.111 6.972 -16.141 1.00 98.12 102 HIS A N 1
ATOM 770 C CA . HIS A 1 102 ? 8.355 6.643 -16.843 1.00 98.12 102 HIS A CA 1
ATOM 771 C C . HIS A 1 102 ? 8.184 5.558 -17.901 1.00 98.12 102 HIS A C 1
ATOM 773 O O . HIS A 1 102 ? 8.849 5.610 -18.935 1.00 98.12 102 HIS A O 1
ATOM 779 N N . ILE A 1 103 ? 7.311 4.578 -17.660 1.00 98.25 103 ILE A N 1
ATOM 780 C CA . ILE A 1 103 ? 7.241 3.378 -18.504 1.00 98.25 103 ILE A CA 1
ATOM 781 C C . ILE A 1 103 ? 6.080 3.380 -19.502 1.00 98.25 103 ILE A C 1
ATOM 783 O O . ILE A 1 103 ? 6.124 2.645 -20.491 1.00 98.25 103 ILE A O 1
ATOM 787 N N . GLN A 1 104 ? 5.034 4.183 -19.284 1.00 97.19 104 GLN A N 1
ATOM 788 C CA . GLN A 1 104 ? 3.796 4.103 -20.066 1.00 97.19 104 GLN A CA 1
ATOM 789 C C . GLN A 1 104 ? 3.985 4.436 -21.553 1.00 97.19 104 GLN A C 1
ATOM 791 O O . GLN A 1 104 ? 3.319 3.824 -22.381 1.00 97.19 104 GLN A O 1
ATOM 796 N N . ASP A 1 105 ? 4.922 5.316 -21.904 1.00 95.62 105 ASP A N 1
ATOM 797 C CA . ASP A 1 105 ? 5.093 5.821 -23.275 1.00 95.62 105 ASP A CA 1
ATOM 798 C C . ASP A 1 105 ? 6.458 5.439 -23.876 1.00 95.62 105 ASP A C 1
ATOM 800 O O . ASP A 1 105 ? 6.921 6.057 -24.833 1.00 95.62 105 ASP A O 1
ATOM 804 N N . ILE A 1 106 ? 7.121 4.414 -23.321 1.00 96.44 106 ILE A N 1
ATOM 805 C CA . ILE A 1 106 ? 8.386 3.910 -23.867 1.00 96.44 106 ILE A CA 1
ATOM 806 C C . ILE A 1 106 ? 8.176 3.383 -25.292 1.00 96.44 106 ILE A C 1
ATOM 808 O O . ILE A 1 106 ? 7.424 2.431 -25.516 1.00 96.44 106 ILE A O 1
ATOM 812 N N . ASP A 1 107 ? 8.931 3.949 -26.234 1.00 95.62 107 ASP A N 1
ATOM 813 C CA . ASP A 1 107 ? 9.146 3.370 -27.556 1.00 95.62 107 ASP A CA 1
ATOM 814 C C . ASP A 1 107 ? 10.380 2.455 -27.526 1.00 95.62 107 ASP A C 1
ATOM 816 O O . ASP A 1 107 ? 11.515 2.902 -27.338 1.00 95.62 107 ASP A O 1
ATOM 820 N N . PHE A 1 108 ? 10.141 1.154 -27.689 1.00 95.12 108 PHE A N 1
ATOM 821 C CA . PHE A 1 108 ? 11.184 0.125 -27.720 1.00 95.12 108 PHE A CA 1
ATOM 822 C C . PHE A 1 108 ? 11.829 -0.066 -29.097 1.00 95.12 108 PHE A C 1
ATOM 824 O O . PHE A 1 108 ? 12.742 -0.886 -29.225 1.00 95.12 108 PHE A O 1
ATOM 831 N N . GLY A 1 109 ? 11.330 0.603 -30.140 1.00 93.31 109 GLY A N 1
ATOM 832 C CA . GLY A 1 109 ? 11.775 0.379 -31.511 1.00 93.31 109 GLY A CA 1
ATOM 833 C C . GLY A 1 109 ? 11.655 -1.086 -31.959 1.00 93.31 109 GLY A C 1
ATOM 834 O O . GLY A 1 109 ? 10.866 -1.882 -31.421 1.00 93.31 109 GLY A O 1
ATOM 835 N N . GLU A 1 110 ? 12.452 -1.449 -32.965 1.00 92.38 110 GLU A N 1
ATOM 836 C CA . GLU A 1 110 ? 12.471 -2.796 -33.550 1.00 92.38 110 GLU A CA 1
ATOM 837 C C . GLU A 1 110 ? 13.087 -3.836 -32.598 1.00 92.38 110 GLU A C 1
ATOM 839 O O . GLU A 1 110 ? 12.529 -4.923 -32.446 1.00 92.38 110 GLU A O 1
ATOM 844 N N . ASP A 1 111 ? 14.152 -3.471 -31.873 1.00 91.12 111 ASP A N 1
ATOM 845 C CA . ASP A 1 111 ? 14.905 -4.368 -30.978 1.00 91.12 111 ASP A CA 1
ATOM 846 C C . ASP A 1 111 ? 14.097 -4.861 -29.768 1.00 91.12 111 ASP A C 1
ATOM 848 O O . ASP A 1 111 ? 14.434 -5.878 -29.155 1.00 91.12 111 ASP A O 1
ATOM 852 N N . GLY A 1 112 ? 13.030 -4.144 -29.399 1.00 94.44 112 GLY A N 1
ATOM 853 C CA . GLY A 1 112 ? 12.118 -4.540 -28.324 1.00 94.44 112 GLY A CA 1
ATOM 854 C C . GLY A 1 112 ? 12.675 -4.416 -26.912 1.00 94.44 112 GLY A C 1
ATOM 855 O O . GLY A 1 112 ? 12.003 -4.835 -25.972 1.00 94.44 112 GLY A O 1
ATOM 856 N N . GLN A 1 113 ? 13.868 -3.842 -26.769 1.00 96.56 113 GLN A N 1
ATOM 857 C CA . GLN A 1 113 ? 14.588 -3.686 -25.512 1.00 96.56 113 GLN A CA 1
ATOM 858 C C . GLN A 1 113 ? 15.542 -2.489 -25.582 1.00 96.56 113 GLN A C 1
ATOM 860 O O . GLN A 1 113 ? 15.977 -2.093 -26.661 1.00 96.56 113 GLN A O 1
ATOM 865 N N . GLY A 1 114 ? 15.931 -1.956 -24.429 1.00 96.50 114 GLY A N 1
ATOM 866 C CA . GLY A 1 114 ? 16.869 -0.839 -24.339 1.00 96.50 114 GLY A CA 1
ATOM 867 C C . GLY A 1 114 ? 17.192 -0.467 -22.896 1.00 96.50 114 GLY A C 1
ATOM 868 O O . GLY A 1 114 ? 16.790 -1.158 -21.963 1.00 96.50 114 GLY A O 1
ATOM 869 N N . TRP A 1 115 ? 17.938 0.618 -22.709 1.00 97.06 115 TRP A N 1
ATOM 870 C CA . TRP A 1 115 ? 18.192 1.189 -21.386 1.00 97.06 115 TRP A CA 1
ATOM 871 C C . TRP A 1 115 ? 17.220 2.334 -21.141 1.00 97.06 115 TRP A C 1
ATOM 873 O O . TRP A 1 115 ? 17.274 3.344 -21.842 1.00 97.06 115 TRP A O 1
ATOM 883 N N . TYR A 1 116 ? 16.357 2.179 -20.142 1.00 97.62 116 TYR A N 1
ATOM 884 C CA . TYR A 1 116 ? 15.320 3.156 -19.829 1.00 97.62 116 TYR A CA 1
ATOM 885 C C . TYR A 1 116 ? 15.344 3.504 -18.353 1.00 97.62 116 TYR A C 1
ATOM 887 O O . TYR A 1 116 ? 15.646 2.663 -17.503 1.00 97.62 116 TYR A O 1
ATOM 895 N N . GLN A 1 117 ? 15.002 4.753 -18.053 1.00 97.62 117 GLN A N 1
ATOM 896 C CA . GLN A 1 117 ? 14.570 5.104 -16.714 1.00 97.62 117 GLN A CA 1
ATOM 897 C C . GLN A 1 117 ? 13.199 4.466 -16.491 1.00 97.62 117 GLN A C 1
ATOM 899 O O . GLN A 1 117 ? 12.273 4.743 -17.242 1.00 97.62 117 GLN A O 1
ATOM 904 N N . VAL A 1 118 ? 13.088 3.613 -15.479 1.00 97.81 118 VAL A N 1
ATOM 905 C CA . VAL A 1 118 ? 11.836 2.916 -15.135 1.00 97.81 118 VAL A CA 1
ATOM 906 C C . VAL A 1 118 ? 11.261 3.378 -13.802 1.00 97.81 118 VAL A C 1
ATOM 908 O O . VAL A 1 118 ? 10.105 3.118 -13.498 1.00 97.81 118 VAL A O 1
ATOM 911 N N . ALA A 1 119 ? 12.052 4.083 -12.995 1.00 97.19 119 ALA A N 1
ATOM 912 C CA . ALA A 1 119 ? 11.604 4.685 -11.748 1.00 97.19 119 ALA A CA 1
ATOM 913 C C . ALA A 1 119 ? 12.477 5.893 -11.379 1.00 97.19 119 ALA A C 1
ATOM 915 O O . ALA A 1 119 ? 13.437 6.253 -12.071 1.00 97.19 119 ALA A O 1
ATOM 916 N N . THR A 1 120 ? 12.154 6.508 -10.249 1.00 93.81 120 THR A N 1
ATOM 917 C CA . THR A 1 120 ? 12.957 7.556 -9.624 1.00 93.81 120 THR A CA 1
ATOM 918 C C . THR A 1 120 ? 13.199 7.162 -8.171 1.00 93.81 120 THR A C 1
ATOM 920 O O . THR A 1 120 ? 12.252 6.828 -7.467 1.00 93.81 120 THR A O 1
ATOM 923 N N . LYS A 1 121 ? 14.451 7.204 -7.722 1.00 89.31 121 LYS A N 1
ATOM 924 C CA . LYS A 1 121 ? 14.838 6.966 -6.328 1.00 89.31 121 LYS A CA 1
ATOM 925 C C . LYS A 1 121 ? 14.974 8.294 -5.578 1.00 89.31 121 LYS A C 1
ATOM 927 O O . LYS A 1 121 ? 15.159 9.348 -6.196 1.00 89.31 121 LYS A O 1
ATOM 932 N N . ASP A 1 122 ? 14.911 8.229 -4.253 1.00 86.94 122 ASP A N 1
ATOM 933 C CA . ASP A 1 122 ? 15.125 9.341 -3.323 1.00 86.94 122 ASP A CA 1
ATOM 934 C C . ASP A 1 122 ? 13.975 10.368 -3.389 1.00 86.94 122 ASP A C 1
ATOM 936 O O . ASP A 1 122 ? 14.083 11.510 -2.923 1.00 86.94 122 ASP A O 1
ATOM 940 N N . ILE A 1 123 ? 12.823 9.960 -3.950 1.00 88.19 123 ILE A N 1
ATOM 941 C CA . ILE A 1 123 ? 11.611 10.794 -4.019 1.00 88.19 123 ILE A CA 1
ATOM 942 C C . ILE A 1 123 ? 11.154 11.136 -2.608 1.00 88.19 123 ILE A C 1
ATOM 944 O O . ILE A 1 123 ? 10.633 12.222 -2.344 1.00 88.19 123 ILE A O 1
ATOM 948 N N . ALA A 1 124 ? 11.350 10.210 -1.687 1.00 86.25 124 ALA A N 1
ATOM 949 C CA . ALA A 1 124 ? 10.853 10.340 -0.346 1.00 86.25 124 ALA A CA 1
ATOM 950 C C . ALA A 1 124 ? 11.620 11.402 0.447 1.00 86.25 124 ALA A C 1
ATOM 952 O O . ALA A 1 124 ? 11.009 12.262 1.086 1.00 86.25 124 ALA A O 1
ATOM 953 N N . MET A 1 125 ? 12.942 11.439 0.273 1.00 82.31 125 MET A N 1
ATOM 954 C CA . MET A 1 125 ? 13.805 12.516 0.763 1.00 82.31 125 MET A CA 1
ATOM 955 C C . MET A 1 125 ? 13.417 13.857 0.130 1.00 82.31 125 MET A C 1
ATOM 957 O O . MET A 1 125 ? 13.225 14.855 0.830 1.00 82.31 125 MET A O 1
ATOM 961 N N . HIS A 1 126 ? 13.211 13.880 -1.192 1.00 83.88 126 HIS A N 1
ATOM 962 C CA . HIS A 1 126 ? 12.793 15.083 -1.916 1.00 83.88 126 HIS A CA 1
ATOM 963 C C . HIS A 1 126 ? 11.450 15.641 -1.412 1.00 83.88 126 HIS A C 1
ATOM 965 O O . HIS A 1 126 ? 11.281 16.857 -1.277 1.00 83.88 126 HIS A O 1
ATOM 971 N N . ARG A 1 127 ? 10.498 14.760 -1.092 1.00 84.94 127 ARG A N 1
ATOM 972 C CA . ARG A 1 127 ? 9.167 15.108 -0.575 1.00 84.94 127 ARG A CA 1
ATOM 973 C C . ARG A 1 127 ? 9.122 15.286 0.939 1.00 84.94 127 ARG A C 1
ATOM 975 O O . ARG A 1 127 ? 8.069 15.668 1.445 1.00 84.94 127 ARG A O 1
ATOM 982 N N . ARG A 1 128 ? 10.230 15.047 1.652 1.00 83.81 128 ARG A N 1
ATOM 983 C CA . ARG A 1 128 ? 10.271 14.983 3.125 1.00 83.81 128 ARG A CA 1
ATOM 984 C C . ARG A 1 128 ? 9.204 14.037 3.683 1.00 83.81 128 ARG A C 1
ATOM 986 O O . ARG A 1 128 ? 8.614 14.300 4.730 1.00 83.81 128 ARG A O 1
ATOM 993 N N . PHE A 1 129 ? 8.907 12.976 2.938 1.00 86.88 129 PHE A N 1
ATOM 994 C CA . PHE A 1 129 ? 8.046 11.914 3.421 1.00 86.88 129 PHE A CA 1
ATOM 995 C C . PHE A 1 129 ? 8.788 11.187 4.543 1.00 86.88 129 PHE A C 1
ATOM 997 O O . PHE A 1 129 ? 9.997 11.019 4.469 1.00 86.88 129 PHE A O 1
ATOM 1004 N N . ILE A 1 130 ? 8.079 10.796 5.593 1.00 85.12 130 ILE A N 1
ATOM 1005 C CA . ILE A 1 130 ? 8.607 9.949 6.664 1.00 85.12 130 ILE A CA 1
ATOM 1006 C C . ILE A 1 130 ? 7.551 8.884 6.889 1.00 85.12 130 ILE A C 1
ATOM 1008 O O . ILE A 1 130 ? 6.405 9.235 7.171 1.00 85.12 130 ILE A O 1
ATOM 1012 N N . ARG A 1 131 ? 7.913 7.608 6.754 1.00 86.75 131 ARG A N 1
ATOM 1013 C CA . ARG A 1 131 ? 6.974 6.500 6.960 1.00 86.75 131 ARG A CA 1
ATOM 1014 C C . ARG A 1 131 ? 6.445 6.543 8.394 1.00 86.75 131 ARG A C 1
ATOM 1016 O O . ARG A 1 131 ? 7.226 6.661 9.340 1.00 86.75 131 ARG A O 1
ATOM 1023 N N . LEU A 1 132 ? 5.126 6.456 8.566 1.00 90.12 132 LEU A N 1
ATOM 1024 C CA . LEU A 1 132 ? 4.563 6.306 9.906 1.00 90.12 132 LEU A CA 1
ATOM 1025 C C . LEU A 1 132 ? 4.796 4.864 10.372 1.00 90.12 132 LEU A C 1
ATOM 1027 O O . LEU A 1 132 ? 4.492 3.939 9.614 1.00 90.12 132 LEU A O 1
ATOM 1031 N N . PRO A 1 133 ? 5.352 4.664 11.581 1.00 88.56 133 PRO A N 1
ATOM 1032 C CA . PRO A 1 133 ? 5.719 3.340 12.052 1.00 88.56 133 PRO A CA 1
ATOM 1033 C C . PRO A 1 133 ? 4.482 2.515 12.399 1.00 88.56 133 PRO A C 1
ATOM 1035 O O . PRO A 1 133 ? 3.439 3.050 12.786 1.00 88.56 133 PRO A O 1
ATOM 1038 N N . MET A 1 134 ? 4.648 1.196 12.340 1.00 88.88 134 MET A N 1
ATOM 1039 C CA . MET A 1 134 ? 3.647 0.257 12.822 1.00 88.88 134 MET A CA 1
ATOM 1040 C C . MET A 1 134 ? 3.347 0.481 14.311 1.00 88.88 134 MET A C 1
ATOM 1042 O O . MET A 1 134 ? 4.280 0.523 15.122 1.00 88.88 134 MET A O 1
ATOM 1046 N N . PRO A 1 135 ? 2.066 0.590 14.714 1.00 91.94 135 PRO A N 1
ATOM 1047 C CA . PRO A 1 135 ? 1.712 0.535 16.124 1.00 91.94 135 PRO A CA 1
ATOM 1048 C C . PRO A 1 135 ? 2.065 -0.838 16.715 1.00 91.94 135 PRO A C 1
ATOM 1050 O O . PRO A 1 135 ? 2.156 -1.841 16.007 1.00 91.94 135 PRO A O 1
ATOM 1053 N N . ALA A 1 136 ? 2.228 -0.905 18.037 1.00 89.50 136 ALA A N 1
ATOM 1054 C CA . ALA A 1 136 ? 2.515 -2.167 18.711 1.00 89.50 136 ALA A CA 1
ATOM 1055 C C . ALA A 1 136 ? 1.381 -3.192 18.498 1.00 89.50 136 ALA A C 1
ATOM 1057 O O . ALA A 1 136 ? 0.202 -2.885 18.696 1.00 89.50 136 ALA A O 1
ATOM 1058 N N . ILE A 1 137 ? 1.741 -4.435 18.159 1.00 88.19 137 ILE A N 1
ATOM 1059 C CA . ILE A 1 137 ? 0.774 -5.533 17.967 1.00 88.19 137 ILE A CA 1
ATOM 1060 C C . ILE A 1 137 ? -0.004 -5.829 19.254 1.00 88.19 137 ILE A C 1
ATOM 1062 O O . ILE A 1 137 ? -1.164 -6.211 19.181 1.00 88.19 137 ILE A O 1
ATOM 1066 N N . HIS A 1 138 ? 0.594 -5.607 20.426 1.00 86.94 138 HIS A N 1
ATOM 1067 C CA . HIS A 1 138 ? -0.062 -5.751 21.726 1.00 86.94 138 HIS A CA 1
ATOM 1068 C C . HIS A 1 138 ? -0.096 -4.406 22.464 1.00 86.94 138 HIS A C 1
ATOM 1070 O O . HIS A 1 138 ? 0.827 -3.603 22.289 1.00 86.94 138 HIS A O 1
ATOM 1076 N N . PRO A 1 139 ? -1.105 -4.153 23.320 1.00 80.00 139 PRO A N 1
ATOM 1077 C CA . PRO A 1 139 ? -1.117 -2.978 24.182 1.00 80.00 139 PRO A CA 1
ATOM 1078 C C . PRO A 1 139 ? 0.160 -2.885 25.022 1.00 80.00 139 PRO A C 1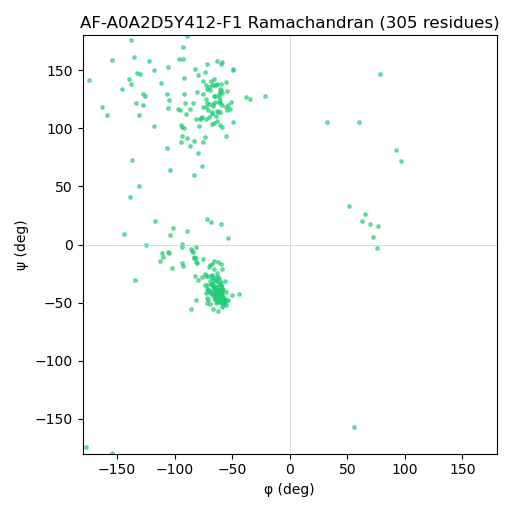
ATOM 1080 O O . PRO A 1 139 ? 0.582 -3.847 25.670 1.00 80.00 139 PRO A O 1
ATOM 1083 N N . LEU A 1 140 ? 0.775 -1.703 25.035 1.00 77.31 140 LEU A N 1
ATOM 1084 C CA . LEU A 1 140 ? 1.903 -1.433 25.919 1.00 77.31 140 LEU A CA 1
ATOM 1085 C C . LEU A 1 140 ? 1.411 -1.422 27.373 1.00 77.31 140 LEU A C 1
ATOM 1087 O O . LEU A 1 140 ? 0.367 -0.854 27.684 1.00 77.31 140 LEU A O 1
ATOM 1091 N N . PHE A 1 141 ? 2.180 -2.050 28.264 1.00 73.62 141 PHE A N 1
ATOM 1092 C CA . PHE A 1 141 ? 1.925 -2.095 29.712 1.00 73.62 141 PHE A CA 1
ATOM 1093 C C . PHE A 1 141 ? 0.623 -2.791 30.151 1.00 73.62 141 PHE A C 1
ATOM 1095 O O . PHE A 1 141 ? 0.185 -2.587 31.280 1.00 73.62 141 PHE A O 1
ATOM 1102 N N . GLY A 1 142 ? 0.029 -3.638 29.301 1.00 60.47 142 GLY A N 1
ATOM 1103 C CA . GLY A 1 142 ? -1.148 -4.434 29.674 1.00 60.47 142 GLY A CA 1
ATOM 1104 C C . GLY A 1 142 ? -2.393 -3.596 29.971 1.00 60.47 142 GLY A C 1
ATOM 1105 O O . GLY A 1 142 ? -3.230 -4.019 30.761 1.00 60.47 142 GLY A O 1
ATOM 1106 N N . ALA A 1 143 ? -2.493 -2.398 29.388 1.00 66.19 143 ALA A N 1
ATOM 1107 C CA . ALA A 1 143 ? -3.717 -1.613 29.448 1.00 66.19 143 ALA A CA 1
ATOM 1108 C C . ALA A 1 143 ? -4.831 -2.339 28.679 1.00 66.19 143 ALA A C 1
ATOM 1110 O O . ALA A 1 143 ? -4.640 -2.691 27.513 1.00 66.19 143 ALA A O 1
ATOM 1111 N N . ASP A 1 144 ? -5.981 -2.531 29.328 1.00 68.56 144 ASP A N 1
ATOM 1112 C CA . ASP A 1 144 ? -7.188 -3.035 28.673 1.00 68.56 144 ASP A CA 1
ATOM 1113 C C . ASP A 1 144 ? -7.657 -1.987 27.653 1.00 68.56 144 ASP A C 1
ATOM 1115 O O . ASP A 1 144 ? -8.170 -0.921 28.003 1.00 68.56 144 ASP A O 1
ATOM 1119 N N . GLU A 1 145 ? -7.423 -2.262 26.372 1.00 84.31 145 GLU A N 1
ATOM 1120 C CA . GLU A 1 145 ? -7.937 -1.447 25.279 1.00 84.31 145 GLU A CA 1
ATOM 1121 C C . GLU A 1 145 ? -9.366 -1.885 24.962 1.00 84.31 145 GLU A C 1
ATOM 1123 O O . GLU A 1 145 ? -9.607 -3.038 24.615 1.00 84.31 145 GLU A O 1
ATOM 1128 N N . HIS A 1 146 ? -10.319 -0.955 25.045 1.00 90.88 146 HIS A N 1
ATOM 1129 C CA . HIS A 1 146 ? -11.679 -1.236 24.607 1.00 90.88 146 HIS A CA 1
ATOM 1130 C C . HIS A 1 146 ? -11.740 -1.319 23.077 1.00 90.88 146 HIS A C 1
ATOM 1132 O O . HIS A 1 146 ? -11.420 -0.350 22.380 1.00 90.88 146 HIS A O 1
ATOM 1138 N N . VAL A 1 147 ? -12.195 -2.462 22.565 1.00 95.50 147 VAL A N 1
ATOM 1139 C CA . VAL A 1 147 ? -12.434 -2.704 21.139 1.00 95.50 147 VAL A CA 1
ATOM 1140 C C . VAL A 1 147 ? -13.935 -2.671 20.869 1.00 95.50 147 VAL A C 1
ATOM 1142 O O . VAL A 1 147 ? -14.702 -3.424 21.474 1.00 95.50 147 VAL A O 1
ATOM 1145 N N . SER A 1 148 ? -14.369 -1.823 19.940 1.00 97.12 148 SER A N 1
ATOM 1146 C CA . SER A 1 148 ? -15.777 -1.710 19.562 1.00 97.12 148 SER A CA 1
ATOM 1147 C C . SER A 1 148 ? -16.146 -2.597 18.371 1.00 97.12 148 SER A C 1
ATOM 1149 O O . SER A 1 148 ? -15.301 -3.120 17.645 1.00 97.12 148 SER A O 1
ATOM 1151 N N . ALA A 1 149 ? -17.448 -2.718 18.095 1.00 96.81 149 ALA A N 1
ATOM 1152 C CA . ALA A 1 149 ? -17.903 -3.398 16.885 1.00 96.81 149 ALA A CA 1
ATOM 1153 C C . ALA A 1 149 ? -17.472 -2.677 15.590 1.00 96.81 149 ALA A C 1
ATOM 1155 O O . ALA A 1 149 ? -17.310 -3.320 14.551 1.00 96.81 149 ALA A O 1
ATOM 1156 N N . ALA A 1 150 ? -17.287 -1.351 15.641 1.00 97.62 150 ALA A N 1
ATOM 1157 C CA . ALA A 1 150 ? -16.781 -0.577 14.511 1.00 97.62 150 ALA A CA 1
ATOM 1158 C C . ALA A 1 150 ? -15.298 -0.875 14.249 1.00 97.62 150 ALA A C 1
ATOM 1160 O O . ALA A 1 150 ? -14.916 -1.025 13.089 1.00 97.62 150 ALA A O 1
ATOM 1161 N N . ASP A 1 151 ? -14.501 -1.038 15.311 1.00 98.25 151 ASP A N 1
ATOM 1162 C CA . ASP A 1 151 ? -13.098 -1.455 15.214 1.00 98.25 151 ASP A CA 1
ATOM 1163 C C . ASP A 1 151 ? -12.981 -2.831 14.549 1.00 98.25 151 ASP A C 1
ATOM 1165 O O . ASP A 1 151 ? -12.262 -2.986 13.565 1.00 98.25 151 ASP A O 1
ATOM 1169 N N . VAL A 1 152 ? -13.757 -3.816 15.017 1.00 97.62 152 VAL A N 1
ATOM 1170 C CA . VAL A 1 152 ? -13.762 -5.169 14.434 1.00 97.62 152 VAL A CA 1
ATOM 1171 C C . VAL A 1 152 ? -14.194 -5.152 12.969 1.00 97.62 152 VAL A C 1
ATOM 1173 O O . VAL A 1 152 ? -13.602 -5.855 12.153 1.00 97.62 152 VAL A O 1
ATOM 1176 N N . ARG A 1 153 ? -15.218 -4.366 12.609 1.00 97.50 153 ARG A N 1
ATOM 1177 C CA . ARG A 1 153 ? -15.692 -4.286 11.218 1.00 97.50 153 ARG A CA 1
ATOM 1178 C C . ARG A 1 153 ? -14.612 -3.727 10.292 1.00 97.50 153 ARG A C 1
ATOM 1180 O O . ARG A 1 153 ? -14.370 -4.319 9.244 1.00 97.50 153 ARG A O 1
ATOM 1187 N N . PHE A 1 154 ? -13.958 -2.634 10.688 1.00 98.25 154 PHE A N 1
ATOM 1188 C CA . PHE A 1 154 ? -12.852 -2.059 9.921 1.00 98.25 154 PHE A CA 1
ATOM 1189 C C . PHE A 1 154 ? -11.669 -3.026 9.831 1.00 98.25 154 PHE A C 1
ATOM 1191 O O . PHE A 1 154 ? -11.205 -3.297 8.729 1.00 98.25 154 PHE A O 1
ATOM 1198 N N . ALA A 1 155 ? -11.238 -3.598 10.961 1.00 98.00 155 ALA A N 1
ATOM 1199 C CA . ALA A 1 155 ? -10.128 -4.545 11.004 1.00 98.00 155 ALA A CA 1
ATOM 1200 C C . ALA A 1 155 ? -10.369 -5.734 10.064 1.00 98.00 155 ALA A C 1
ATOM 1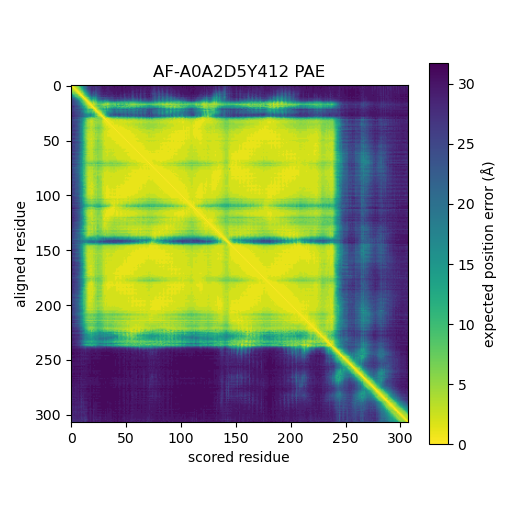202 O O . ALA A 1 155 ? -9.511 -6.057 9.255 1.00 98.00 155 ALA A O 1
ATOM 1203 N N . LYS A 1 156 ? -11.562 -6.341 10.087 1.00 97.06 156 LYS A N 1
ATOM 1204 C CA . LYS A 1 156 ? -11.906 -7.444 9.176 1.00 97.06 156 LYS A CA 1
ATOM 1205 C C . LYS A 1 156 ? -11.888 -7.041 7.705 1.00 97.06 156 LYS A C 1
ATOM 1207 O O . LYS A 1 156 ? -11.361 -7.787 6.887 1.00 97.06 156 LYS A O 1
ATOM 1212 N N . ALA A 1 157 ? -12.482 -5.896 7.366 1.00 96.56 157 ALA A N 1
ATOM 1213 C CA . ALA A 1 157 ? -12.517 -5.419 5.985 1.00 96.56 157 ALA A CA 1
ATOM 1214 C C . ALA A 1 157 ? -11.102 -5.130 5.464 1.00 96.56 157 ALA A C 1
ATOM 1216 O O . ALA A 1 157 ? -10.759 -5.513 4.348 1.00 96.56 157 ALA A O 1
ATOM 1217 N N . MET A 1 158 ? -10.266 -4.514 6.298 1.00 98.06 158 MET A N 1
ATOM 1218 C CA . MET A 1 158 ? -8.898 -4.167 5.941 1.00 98.06 158 MET A CA 1
ATOM 1219 C C . MET A 1 158 ? -7.950 -5.379 5.951 1.00 98.06 158 MET A C 1
ATOM 1221 O O . MET A 1 158 ? -7.024 -5.405 5.153 1.00 98.06 158 MET A O 1
ATOM 1225 N N . ILE A 1 159 ? -8.205 -6.423 6.755 1.00 96.94 159 ILE A N 1
ATOM 1226 C CA . ILE A 1 159 ? -7.494 -7.714 6.643 1.00 96.94 159 ILE A CA 1
ATOM 1227 C C . ILE A 1 159 ? -7.677 -8.295 5.241 1.00 96.94 159 ILE A C 1
ATOM 1229 O O . ILE A 1 159 ? -6.688 -8.587 4.581 1.00 96.94 159 ILE A O 1
ATOM 1233 N N . VAL A 1 160 ? -8.923 -8.412 4.767 1.00 95.25 160 VAL A N 1
ATOM 1234 C CA . VAL A 1 160 ? -9.210 -8.946 3.424 1.00 95.25 160 VAL A CA 1
ATOM 1235 C C . VAL A 1 160 ? -8.552 -8.084 2.351 1.00 95.25 160 VAL A C 1
ATOM 1237 O O . VAL A 1 160 ? -7.922 -8.609 1.440 1.00 95.25 160 VAL A O 1
ATOM 1240 N N . HIS A 1 161 ? -8.646 -6.759 2.474 1.00 96.38 161 HIS A 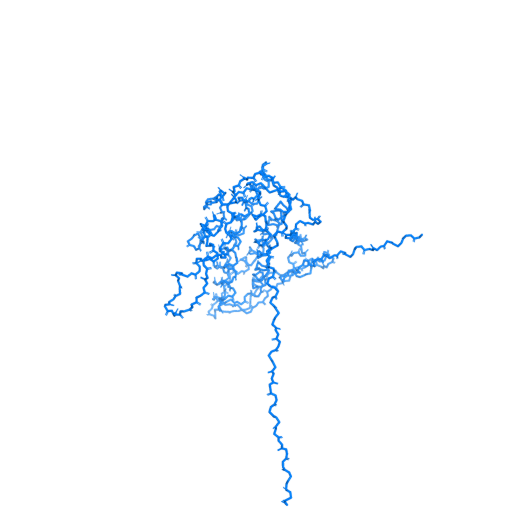N 1
ATOM 1241 C CA . HIS A 1 161 ? -7.953 -5.840 1.572 1.00 96.38 161 HIS A CA 1
ATOM 1242 C C . HIS A 1 161 ? -6.440 -6.114 1.541 1.00 96.38 161 HIS A C 1
ATOM 1244 O O . HIS A 1 161 ? -5.870 -6.364 0.486 1.00 96.38 161 HIS A O 1
ATOM 1250 N N . HIS A 1 162 ? -5.782 -6.173 2.697 1.00 97.12 162 HIS A N 1
ATOM 1251 C CA . HIS A 1 162 ? -4.334 -6.384 2.760 1.00 97.12 162 HIS A CA 1
ATOM 1252 C C . HIS A 1 162 ? -3.902 -7.780 2.294 1.00 97.12 162 HIS A C 1
ATOM 1254 O O . HIS A 1 162 ? -2.866 -7.913 1.646 1.00 97.12 162 HIS A O 1
ATOM 1260 N N . GLU A 1 163 ? -4.699 -8.823 2.530 1.00 95.81 163 GLU A N 1
ATOM 1261 C CA . GLU A 1 163 ? -4.459 -10.153 1.951 1.00 95.81 163 GLU A CA 1
ATOM 1262 C C . GLU A 1 163 ? -4.454 -10.104 0.413 1.00 95.81 163 GLU A C 1
ATOM 1264 O O . GLU A 1 163 ? -3.617 -10.751 -0.220 1.00 95.81 163 GLU A O 1
ATOM 1269 N N . GLY A 1 164 ? -5.318 -9.277 -0.189 1.00 94.50 164 GLY A N 1
ATOM 1270 C CA . GLY A 1 164 ? -5.303 -8.974 -1.622 1.00 94.50 164 GLY A CA 1
ATOM 1271 C C . GLY A 1 164 ? -3.971 -8.387 -2.093 1.00 94.50 164 GLY A C 1
ATOM 1272 O O . GLY A 1 164 ? -3.386 -8.874 -3.065 1.00 94.50 164 GLY A O 1
ATOM 1273 N N . ALA A 1 165 ? -3.439 -7.399 -1.369 1.00 96.38 165 ALA A N 1
ATOM 1274 C CA . ALA A 1 165 ? -2.135 -6.808 -1.675 1.00 96.38 165 ALA A CA 1
ATOM 1275 C C . ALA A 1 165 ? -0.982 -7.808 -1.535 1.00 96.38 165 ALA A C 1
ATOM 1277 O O . ALA A 1 165 ? -0.110 -7.836 -2.403 1.00 96.38 165 ALA A O 1
ATOM 1278 N N . LEU A 1 166 ? -0.982 -8.655 -0.496 1.00 96.81 166 LEU A N 1
ATOM 1279 C CA . LEU A 1 166 ? 0.042 -9.694 -0.336 1.00 96.81 166 LEU A CA 1
ATOM 1280 C C . LEU A 1 166 ? 0.051 -10.659 -1.530 1.00 96.81 166 LEU A C 1
ATOM 1282 O O . LEU A 1 166 ? 1.120 -10.997 -2.039 1.00 96.81 166 LEU A O 1
ATOM 1286 N N . MET A 1 167 ? -1.128 -11.067 -2.011 1.00 96.44 167 MET A N 1
ATOM 1287 C CA . MET A 1 167 ? -1.244 -11.940 -3.184 1.00 96.44 167 MET A CA 1
ATOM 1288 C C . MET A 1 167 ? -0.740 -11.269 -4.463 1.00 96.44 167 MET A C 1
ATOM 1290 O O . MET A 1 167 ? 0.029 -11.882 -5.202 1.00 96.44 167 MET A O 1
ATOM 1294 N N . MET A 1 168 ? -1.133 -10.019 -4.727 1.00 96.81 168 MET A N 1
ATOM 1295 C CA . MET A 1 168 ? -0.656 -9.282 -5.905 1.00 96.81 168 MET A CA 1
ATOM 1296 C C . MET A 1 168 ? 0.857 -9.059 -5.862 1.00 96.81 168 MET A C 1
ATOM 1298 O O . MET A 1 168 ? 1.525 -9.203 -6.885 1.00 96.81 168 MET A O 1
ATOM 1302 N N . ALA A 1 169 ? 1.399 -8.747 -4.683 1.00 98.06 169 ALA A N 1
ATOM 1303 C CA . ALA A 1 169 ? 2.826 -8.536 -4.509 1.00 98.06 169 ALA A CA 1
ATOM 1304 C C . ALA A 1 169 ? 3.628 -9.817 -4.743 1.00 98.06 169 ALA A C 1
ATOM 1306 O O . ALA A 1 169 ? 4.630 -9.797 -5.457 1.00 98.06 169 ALA A O 1
ATOM 1307 N N . GLN A 1 170 ? 3.156 -10.948 -4.212 1.00 98.00 170 GLN A N 1
ATOM 1308 C CA . GLN A 1 170 ? 3.783 -12.241 -4.465 1.00 98.00 170 GLN A CA 1
ATOM 1309 C C . GLN A 1 170 ? 3.691 -12.631 -5.946 1.00 98.00 170 GLN A C 1
ATOM 1311 O O . GLN A 1 170 ? 4.692 -13.029 -6.529 1.00 98.00 170 GLN A O 1
ATOM 1316 N N . HIS A 1 171 ? 2.531 -12.442 -6.582 1.00 97.50 171 HIS A N 1
ATOM 1317 C CA . HIS A 1 171 ? 2.357 -12.725 -8.008 1.00 97.50 171 HIS A CA 1
ATOM 1318 C C . HIS A 1 171 ? 3.296 -11.890 -8.891 1.00 97.50 171 HIS A C 1
ATOM 1320 O O . HIS A 1 171 ? 3.840 -12.402 -9.867 1.00 97.50 171 HIS A O 1
ATOM 1326 N N . TYR A 1 172 ? 3.513 -10.615 -8.551 1.00 98.31 172 TYR A N 1
ATOM 1327 C CA . TYR A 1 172 ? 4.493 -9.777 -9.240 1.00 98.31 172 TYR A CA 1
ATOM 1328 C C . TYR A 1 172 ? 5.921 -10.311 -9.064 1.00 98.31 172 TYR A C 1
ATOM 1330 O O . TYR A 1 172 ? 6.645 -10.440 -10.045 1.00 98.31 172 TYR A O 1
ATOM 1338 N N . LEU A 1 173 ? 6.315 -10.668 -7.838 1.00 98.06 173 LEU A N 1
ATOM 1339 C CA . LEU A 1 173 ? 7.656 -11.195 -7.548 1.00 98.06 173 LEU A CA 1
ATOM 1340 C C . LEU A 1 173 ? 7.918 -12.580 -8.166 1.00 98.06 173 LEU A C 1
ATOM 1342 O O . LEU A 1 173 ? 9.070 -12.912 -8.435 1.00 98.06 173 LEU A O 1
ATOM 1346 N N . ASP A 1 174 ? 6.873 -13.374 -8.397 1.00 98.12 174 ASP A N 1
ATOM 1347 C CA . ASP A 1 174 ? 6.965 -14.696 -9.026 1.00 98.12 174 ASP A CA 1
ATOM 1348 C C . ASP A 1 174 ? 6.994 -14.629 -10.566 1.00 98.12 174 ASP A C 1
ATOM 1350 O O . ASP A 1 174 ? 7.256 -15.641 -11.224 1.00 98.12 174 ASP A O 1
ATOM 1354 N N . ASN A 1 175 ? 6.715 -13.465 -11.162 1.00 97.69 175 ASN A N 1
ATOM 1355 C CA . ASN A 1 175 ? 6.661 -13.308 -12.610 1.00 97.69 175 ASN A CA 1
ATOM 1356 C C . ASN A 1 175 ? 8.083 -13.274 -13.216 1.00 97.69 175 ASN A C 1
ATOM 1358 O O . ASN A 1 175 ? 8.842 -12.348 -12.930 1.00 97.69 175 ASN A O 1
ATOM 1362 N N . PRO A 1 176 ? 8.454 -14.227 -14.097 1.00 97.56 176 PRO A N 1
ATOM 1363 C CA . PRO A 1 176 ? 9.798 -14.291 -14.676 1.00 97.56 176 PRO A CA 1
ATOM 1364 C C . PRO A 1 176 ? 10.133 -13.137 -15.632 1.00 97.56 176 PRO A C 1
ATOM 1366 O O . PRO A 1 176 ? 11.309 -12.943 -15.937 1.00 97.56 176 PRO A O 1
ATOM 1369 N N . ASP A 1 177 ? 9.131 -12.396 -16.111 1.00 97.00 177 ASP A N 1
ATOM 1370 C CA . ASP A 1 177 ? 9.324 -11.254 -17.010 1.00 97.00 177 ASP A CA 1
ATOM 1371 C C . ASP A 1 177 ? 9.662 -9.959 -16.248 1.00 97.00 177 ASP A C 1
ATOM 1373 O O . ASP A 1 177 ? 10.073 -8.969 -16.855 1.00 97.00 177 ASP A O 1
ATOM 1377 N N . VAL A 1 178 ? 9.512 -9.941 -14.919 1.00 96.00 178 VAL A N 1
ATOM 1378 C CA . VAL A 1 178 ? 9.831 -8.775 -14.086 1.00 96.00 178 VAL A CA 1
ATOM 1379 C C . VAL A 1 178 ? 11.344 -8.567 -13.991 1.00 96.00 178 VAL A C 1
ATOM 1381 O O . VAL A 1 178 ? 12.113 -9.487 -13.727 1.00 96.00 178 VAL A O 1
ATOM 1384 N N . ASN A 1 179 ? 11.778 -7.317 -14.174 1.00 96.12 179 ASN A N 1
ATOM 1385 C CA . ASN A 1 179 ? 13.165 -6.891 -13.944 1.00 96.12 179 ASN A CA 1
ATOM 1386 C C . ASN A 1 179 ? 13.280 -5.460 -13.373 1.00 96.12 179 ASN A C 1
ATOM 1388 O O . ASN A 1 179 ? 14.375 -4.886 -13.291 1.00 96.12 179 ASN A O 1
ATOM 1392 N N . ASN A 1 180 ? 12.155 -4.859 -12.976 1.00 97.38 180 ASN A N 1
ATOM 1393 C CA . ASN A 1 180 ? 12.127 -3.540 -12.367 1.00 97.38 180 ASN A CA 1
ATOM 1394 C C . ASN A 1 180 ? 12.414 -3.641 -10.869 1.00 97.38 180 ASN A C 1
ATOM 1396 O O . ASN A 1 180 ? 11.519 -3.729 -10.025 1.00 97.38 180 ASN A O 1
ATOM 1400 N N . GLY A 1 181 ? 13.702 -3.566 -10.537 1.00 96.56 181 GLY A N 1
ATOM 1401 C CA . GLY A 1 181 ? 14.163 -3.671 -9.158 1.00 96.56 181 GLY A CA 1
ATOM 1402 C C . GLY A 1 181 ? 13.605 -2.609 -8.201 1.00 96.56 181 GLY A C 1
ATOM 1403 O O . GLY A 1 181 ? 13.739 -2.761 -6.986 1.00 96.56 181 GLY A O 1
ATOM 1404 N N . TYR A 1 182 ? 13.037 -1.504 -8.688 1.00 97.38 182 TYR A N 1
ATOM 1405 C CA . TYR A 1 182 ? 12.362 -0.535 -7.821 1.00 97.38 182 TYR A CA 1
ATOM 1406 C C . TYR A 1 182 ? 11.036 -1.109 -7.308 1.00 97.38 182 TYR A C 1
ATOM 1408 O O . TYR A 1 182 ? 10.807 -1.158 -6.099 1.00 97.38 182 TYR A O 1
ATOM 1416 N N . LEU A 1 183 ? 10.207 -1.623 -8.221 1.00 98.12 183 LEU A N 1
ATOM 1417 C CA . LEU A 1 183 ? 8.949 -2.284 -7.886 1.00 98.12 183 LEU A CA 1
ATOM 1418 C C . LEU A 1 183 ? 9.167 -3.589 -7.108 1.00 98.12 183 LEU A C 1
ATOM 1420 O O . LEU A 1 183 ? 8.401 -3.866 -6.192 1.00 98.12 183 LEU A O 1
ATOM 1424 N N . GLU A 1 184 ? 10.220 -4.364 -7.387 1.00 97.75 184 GLU A N 1
ATOM 1425 C CA . GLU A 1 184 ? 10.562 -5.547 -6.573 1.00 97.75 184 GLU A CA 1
ATOM 1426 C C . GLU A 1 184 ? 10.775 -5.175 -5.097 1.00 97.75 184 GLU A C 1
ATOM 1428 O O . GLU A 1 184 ? 10.179 -5.772 -4.201 1.00 97.75 184 GLU A O 1
ATOM 1433 N N . ARG A 1 185 ? 11.583 -4.140 -4.825 1.00 96.44 185 ARG A N 1
ATOM 1434 C CA . ARG A 1 185 ? 11.822 -3.654 -3.455 1.00 96.44 185 ARG A CA 1
ATOM 1435 C C . ARG A 1 185 ? 10.562 -3.106 -2.803 1.00 96.44 185 ARG A C 1
ATOM 1437 O O . ARG A 1 185 ? 10.327 -3.384 -1.631 1.00 96.44 185 ARG A O 1
ATOM 1444 N N . MET A 1 186 ? 9.755 -2.362 -3.556 1.00 96.62 186 MET A N 1
ATOM 1445 C CA . MET A 1 186 ? 8.467 -1.873 -3.073 1.00 96.62 186 MET A CA 1
ATOM 1446 C C . MET A 1 186 ? 7.546 -3.037 -2.676 1.00 96.62 186 MET A C 1
ATOM 1448 O O . MET A 1 186 ? 6.933 -2.989 -1.616 1.00 96.62 186 MET A O 1
ATOM 1452 N N . ASN A 1 187 ? 7.492 -4.112 -3.466 1.00 98.06 187 ASN A N 1
ATOM 1453 C CA . ASN A 1 187 ? 6.687 -5.293 -3.147 1.00 98.06 187 ASN A CA 1
ATOM 1454 C C . ASN A 1 187 ? 7.181 -6.033 -1.898 1.00 98.06 187 ASN A C 1
ATOM 1456 O O . ASN A 1 187 ? 6.371 -6.488 -1.097 1.00 98.06 187 ASN A O 1
ATOM 1460 N N . LEU A 1 188 ? 8.494 -6.106 -1.673 1.00 97.00 188 LEU A N 1
ATOM 1461 C CA . LEU A 1 188 ? 9.045 -6.657 -0.430 1.00 97.00 188 LEU A CA 1
ATOM 1462 C C . LEU A 1 188 ? 8.673 -5.804 0.796 1.00 97.00 188 LEU A C 1
ATOM 1464 O O . LEU A 1 188 ? 8.372 -6.358 1.855 1.00 97.00 188 LEU A O 1
ATOM 1468 N N . ASP A 1 189 ? 8.656 -4.474 0.655 1.00 95.31 189 ASP A N 1
ATOM 1469 C CA . ASP A 1 189 ? 8.159 -3.567 1.698 1.00 95.31 189 ASP A CA 1
ATOM 1470 C C . ASP A 1 189 ? 6.656 -3.794 1.958 1.00 95.31 189 ASP A C 1
ATOM 1472 O O . ASP A 1 189 ? 6.260 -3.934 3.116 1.00 95.31 189 ASP A O 1
ATOM 1476 N N . VAL A 1 190 ? 5.835 -3.921 0.905 1.00 96.62 190 VAL A N 1
ATOM 1477 C CA . VAL A 1 190 ? 4.396 -4.247 1.005 1.00 96.62 190 VAL A CA 1
ATOM 1478 C C . VAL A 1 190 ? 4.180 -5.570 1.740 1.00 96.62 190 VAL A C 1
ATOM 1480 O O . VAL A 1 190 ? 3.401 -5.613 2.692 1.00 96.62 190 VAL A O 1
ATOM 1483 N N . LEU A 1 191 ? 4.898 -6.632 1.356 1.00 97.06 191 LEU A N 1
ATOM 1484 C CA . LEU A 1 191 ? 4.801 -7.943 2.004 1.00 97.06 191 LEU A CA 1
ATOM 1485 C C . LEU A 1 191 ? 5.135 -7.867 3.496 1.00 97.06 191 LEU A C 1
ATOM 1487 O O . LEU A 1 191 ? 4.410 -8.414 4.327 1.00 97.06 191 LEU A O 1
ATOM 1491 N N . ARG A 1 192 ? 6.229 -7.185 3.849 1.00 94.75 192 ARG A N 1
ATOM 1492 C CA . ARG A 1 192 ? 6.675 -7.044 5.240 1.00 94.75 192 ARG A CA 1
ATOM 1493 C C . ARG A 1 192 ? 5.679 -6.247 6.079 1.00 94.75 192 ARG A C 1
ATOM 1495 O O . ARG A 1 192 ? 5.405 -6.630 7.220 1.00 94.75 192 ARG A O 1
ATOM 1502 N N . ASP A 1 193 ? 5.211 -5.120 5.560 1.00 94.69 193 ASP A N 1
ATOM 1503 C CA . ASP A 1 193 ? 4.455 -4.154 6.351 1.00 94.69 193 ASP A CA 1
ATOM 1504 C C . ASP A 1 193 ? 2.995 -4.574 6.467 1.00 94.69 193 ASP A C 1
ATOM 1506 O O . ASP A 1 193 ? 2.489 -4.689 7.584 1.00 94.69 193 ASP A O 1
ATOM 1510 N N . GLN A 1 194 ? 2.354 -4.953 5.359 1.00 97.69 194 GLN A N 1
ATOM 1511 C CA . GLN A 1 194 ? 0.951 -5.363 5.400 1.00 97.69 194 GLN A CA 1
ATOM 1512 C C . GLN A 1 194 ? 0.744 -6.674 6.169 1.00 97.69 194 GLN A C 1
ATOM 1514 O O . GLN A 1 194 ? -0.281 -6.840 6.829 1.00 97.69 194 GLN A O 1
ATOM 1519 N N . ALA A 1 195 ? 1.735 -7.574 6.206 1.00 96.56 195 ALA A N 1
ATOM 1520 C CA . ALA A 1 195 ? 1.684 -8.747 7.082 1.00 96.56 195 ALA A CA 1
ATOM 1521 C C . ALA A 1 195 ? 1.670 -8.371 8.579 1.00 96.56 195 ALA A C 1
ATOM 1523 O O . ALA A 1 195 ? 0.964 -9.000 9.373 1.00 96.56 195 ALA A O 1
ATOM 1524 N N . GLN A 1 196 ? 2.412 -7.335 8.985 1.00 96.06 196 GLN A N 1
ATOM 1525 C CA . GLN A 1 196 ? 2.381 -6.835 10.366 1.00 96.06 196 GLN A CA 1
ATOM 1526 C C . GLN A 1 196 ? 1.066 -6.112 10.674 1.00 96.06 196 GLN A C 1
ATOM 1528 O O . GLN A 1 196 ? 0.529 -6.257 11.775 1.00 96.06 196 GLN A O 1
ATOM 1533 N N . GLU A 1 197 ? 0.530 -5.361 9.713 1.00 97.81 197 GLU A N 1
ATOM 1534 C CA . GLU A 1 197 ? -0.775 -4.698 9.817 1.00 97.81 197 GLU A CA 1
ATOM 1535 C C . GLU A 1 197 ? -1.896 -5.727 10.000 1.00 97.81 197 GLU A C 1
ATOM 1537 O O . GLU A 1 197 ? -2.701 -5.596 10.925 1.00 97.81 197 GLU A O 1
ATOM 1542 N N . ILE A 1 198 ? -1.889 -6.809 9.214 1.00 96.62 198 ILE A N 1
ATOM 1543 C CA . ILE A 1 198 ? -2.795 -7.956 9.373 1.00 96.62 198 ILE A CA 1
ATOM 1544 C C . ILE A 1 198 ? -2.667 -8.568 10.772 1.00 96.62 198 ILE A C 1
ATOM 1546 O O . ILE A 1 198 ? -3.682 -8.808 11.427 1.00 96.62 198 ILE A O 1
ATOM 1550 N N . ALA A 1 199 ? -1.445 -8.783 11.271 1.00 96.12 199 ALA A N 1
ATOM 1551 C CA . ALA A 1 199 ? -1.235 -9.336 12.610 1.00 96.12 199 ALA A CA 1
ATOM 1552 C C . ALA A 1 199 ? -1.814 -8.433 13.716 1.00 96.12 199 ALA A C 1
ATOM 1554 O O . ALA A 1 199 ? -2.451 -8.926 14.651 1.00 96.12 199 ALA A O 1
ATOM 1555 N N . LEU A 1 200 ? -1.647 -7.110 13.602 1.00 96.25 200 LEU A N 1
ATOM 1556 C CA . LEU A 1 200 ? -2.274 -6.157 14.520 1.00 96.25 200 LEU A CA 1
ATOM 1557 C C . LEU A 1 200 ? -3.800 -6.218 14.426 1.00 96.25 200 LEU A C 1
ATOM 1559 O O . LEU A 1 200 ? -4.476 -6.239 15.453 1.00 96.25 200 LEU A O 1
ATOM 1563 N N . MET A 1 201 ? -4.359 -6.246 13.219 1.00 97.56 201 MET A N 1
ATOM 1564 C CA . MET A 1 201 ? -5.809 -6.266 13.024 1.00 97.56 201 MET A CA 1
ATOM 1565 C C . MET A 1 201 ? -6.442 -7.551 13.563 1.00 97.56 201 MET A C 1
ATOM 1567 O O . MET A 1 201 ? -7.480 -7.474 14.220 1.00 97.56 201 MET A O 1
ATOM 1571 N N . TRP A 1 202 ? -5.799 -8.709 13.391 1.00 96.31 202 TRP A N 1
ATOM 1572 C CA . TRP A 1 202 ? -6.235 -9.949 14.039 1.00 96.31 202 TRP A CA 1
ATOM 1573 C C . TRP A 1 202 ? -6.185 -9.843 15.561 1.00 96.31 202 TRP A C 1
ATOM 1575 O O . TRP A 1 202 ? -7.163 -10.197 16.217 1.00 96.31 202 TRP A O 1
ATOM 1585 N N . ASN A 1 203 ? -5.123 -9.257 16.126 1.00 95.06 203 ASN A N 1
ATOM 1586 C CA . ASN A 1 203 ? -5.065 -8.988 17.562 1.00 95.06 203 ASN A CA 1
ATOM 1587 C C . ASN A 1 203 ? -6.231 -8.099 18.036 1.00 95.06 203 ASN A C 1
ATOM 1589 O O . ASN A 1 203 ? -6.790 -8.345 19.102 1.00 95.06 203 ASN A O 1
ATOM 1593 N N . ILE A 1 204 ? -6.632 -7.084 17.264 1.00 95.50 204 ILE A N 1
ATOM 1594 C CA . ILE A 1 204 ? -7.810 -6.267 17.591 1.00 95.50 204 ILE A CA 1
ATOM 1595 C C . ILE A 1 204 ? -9.091 -7.108 17.560 1.00 95.50 204 ILE A C 1
ATOM 1597 O O . ILE A 1 204 ? -9.886 -7.039 18.495 1.00 95.50 204 ILE A O 1
ATOM 1601 N N . VAL A 1 205 ? -9.285 -7.924 16.520 1.00 95.31 205 VAL A N 1
ATOM 1602 C CA . VAL A 1 205 ? -10.467 -8.791 16.377 1.00 95.31 205 VAL A CA 1
ATOM 1603 C C . VAL A 1 205 ? -10.586 -9.782 17.542 1.00 95.31 205 VAL A C 1
ATOM 1605 O O . VAL A 1 205 ? -11.689 -9.998 18.043 1.00 95.31 205 VAL A O 1
ATOM 1608 N N . GLU A 1 206 ? -9.472 -10.360 17.991 1.00 92.50 206 GLU A N 1
ATOM 1609 C CA . GLU A 1 206 ? -9.429 -11.342 19.083 1.00 92.50 206 GLU A CA 1
ATOM 1610 C C . GLU A 1 206 ? -9.670 -10.734 20.471 1.00 92.50 206 GLU A C 1
ATOM 1612 O O . GLU A 1 206 ? -10.176 -11.423 21.355 1.00 92.50 206 GLU A O 1
ATOM 1617 N N . ASN A 1 207 ? -9.351 -9.450 20.661 1.00 92.12 207 ASN A N 1
ATOM 1618 C CA . ASN A 1 207 ? -9.566 -8.730 21.923 1.00 92.12 207 ASN A CA 1
ATOM 1619 C C . ASN A 1 207 ? -10.948 -8.064 22.018 1.00 92.12 207 ASN A C 1
ATOM 1621 O O . ASN A 1 207 ? -11.196 -7.256 22.911 1.00 92.12 207 ASN A O 1
ATOM 1625 N N . TYR A 1 208 ? -11.862 -8.384 21.104 1.00 93.75 208 TYR A N 1
ATOM 1626 C CA . TYR A 1 208 ? -13.240 -7.930 21.196 1.00 93.75 208 TYR A CA 1
ATOM 1627 C C . TYR A 1 208 ? -13.996 -8.679 22.306 1.00 93.75 208 TYR A C 1
ATOM 1629 O O . TYR A 1 208 ? -14.093 -9.903 22.275 1.00 93.75 208 TYR A O 1
ATOM 1637 N N . ASP A 1 209 ? -14.595 -7.946 23.253 1.00 91.62 209 ASP A N 1
ATOM 1638 C CA . ASP A 1 209 ? -15.371 -8.527 24.368 1.00 91.62 209 ASP A CA 1
ATOM 1639 C C . ASP A 1 209 ? -16.615 -9.310 23.901 1.00 91.62 209 ASP A C 1
ATOM 1641 O O . ASP A 1 209 ? -17.148 -10.169 24.613 1.00 91.62 209 ASP A O 1
ATOM 1645 N N . GLY A 1 210 ? -17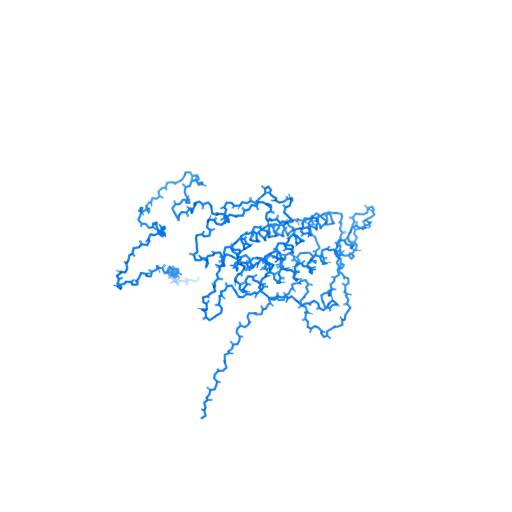.124 -8.973 22.714 1.00 90.81 210 GLY A N 1
ATOM 1646 C CA . GLY A 1 210 ? -18.251 -9.648 22.086 1.00 90.81 210 GLY A CA 1
ATOM 1647 C C . GLY A 1 210 ? -17.828 -10.829 21.213 1.00 90.81 210 GLY A C 1
ATOM 1648 O O . GLY A 1 210 ? -16.659 -11.134 21.008 1.00 90.81 210 GLY A O 1
ATOM 1649 N N . ASN A 1 211 ? -18.812 -11.499 20.622 1.00 91.50 211 ASN A N 1
ATOM 1650 C CA . ASN A 1 211 ? -18.529 -12.513 19.618 1.00 91.50 211 ASN A CA 1
ATOM 1651 C C . ASN A 1 211 ? -18.219 -11.835 18.276 1.00 91.50 211 ASN A C 1
ATOM 1653 O O . ASN A 1 211 ? -19.125 -11.418 17.553 1.00 91.50 211 ASN A O 1
ATOM 1657 N N . HIS A 1 212 ? -16.937 -11.746 17.917 1.00 91.38 212 HIS A N 1
ATOM 1658 C CA . HIS A 1 212 ? -16.513 -11.129 16.657 1.00 91.38 212 HIS A CA 1
ATOM 1659 C C . HIS A 1 212 ? -17.124 -11.819 15.425 1.00 91.38 212 HIS A C 1
ATOM 1661 O O . HIS A 1 212 ? -17.230 -11.195 14.372 1.00 91.38 212 HIS A O 1
ATOM 1667 N N . CYS A 1 213 ? -17.586 -13.069 15.522 1.00 90.06 213 CYS A N 1
ATOM 1668 C CA . CYS A 1 213 ? -18.280 -13.755 14.432 1.00 90.06 213 CYS A CA 1
ATOM 1669 C C . CYS A 1 213 ? -19.671 -13.188 14.124 1.00 90.06 213 CYS A C 1
ATOM 1671 O O . CYS A 1 213 ? -20.181 -13.433 13.031 1.00 90.06 213 CYS A O 1
ATOM 1673 N N . ASP A 1 214 ? -20.270 -12.419 15.031 1.00 91.94 214 ASP A N 1
ATOM 1674 C CA . ASP A 1 214 ? -21.552 -11.747 14.789 1.00 91.94 214 ASP A CA 1
ATOM 1675 C C . ASP A 1 214 ? -21.369 -10.457 13.971 1.00 91.94 214 ASP A C 1
ATOM 1677 O O . ASP A 1 214 ? -22.314 -9.948 13.370 1.00 91.94 214 ASP A O 1
ATOM 1681 N N . ILE A 1 215 ? -20.133 -9.959 13.874 1.00 93.81 215 ILE A N 1
ATOM 1682 C CA . ILE A 1 215 ? -19.775 -8.795 13.065 1.00 93.81 215 ILE A CA 1
ATOM 1683 C C . ILE A 1 215 ? -19.362 -9.289 11.684 1.00 93.81 215 ILE A C 1
ATOM 1685 O O . ILE A 1 215 ? -18.244 -9.773 11.482 1.00 93.81 215 ILE A O 1
ATOM 1689 N N . LYS A 1 216 ? -20.295 -9.190 10.739 1.00 90.88 216 LYS A N 1
ATOM 1690 C CA . LYS A 1 216 ? -20.068 -9.543 9.339 1.00 90.88 216 LYS A CA 1
ATOM 1691 C C . LYS A 1 216 ? -19.603 -8.328 8.539 1.00 90.88 216 LYS A C 1
ATOM 1693 O O . LYS A 1 216 ? -20.084 -7.218 8.767 1.00 90.88 216 LYS A O 1
ATOM 1698 N N . ILE A 1 217 ? -18.700 -8.570 7.601 1.00 92.31 217 ILE A N 1
ATOM 1699 C CA . ILE A 1 217 ? -18.356 -7.658 6.512 1.00 92.31 217 ILE A CA 1
ATOM 1700 C C . ILE A 1 217 ? -18.957 -8.175 5.207 1.00 92.31 217 ILE A C 1
ATOM 1702 O O . ILE A 1 217 ? -19.147 -9.386 5.036 1.00 92.31 217 ILE A O 1
ATOM 1706 N N . THR A 1 218 ? -19.232 -7.259 4.293 1.00 87.88 218 THR A N 1
ATOM 1707 C CA . THR A 1 218 ? -19.749 -7.543 2.956 1.00 87.88 218 THR A CA 1
ATOM 1708 C C . THR A 1 218 ? -18.807 -6.966 1.893 1.00 87.88 218 THR A C 1
ATOM 1710 O O . THR A 1 218 ? -18.036 -6.058 2.201 1.00 87.88 218 THR A O 1
ATOM 1713 N N . PRO A 1 219 ? -18.839 -7.490 0.655 1.00 86.62 219 PRO A N 1
ATOM 1714 C CA . PRO A 1 219 ? -18.064 -6.983 -0.479 1.00 86.62 219 PRO A CA 1
ATOM 1715 C C . PRO A 1 219 ? -18.043 -5.458 -0.646 1.00 86.62 219 PRO A C 1
ATOM 1717 O O . PRO A 1 219 ? -16.987 -4.883 -0.866 1.00 86.62 219 PRO A O 1
ATOM 1720 N N . ASP A 1 220 ? -19.188 -4.796 -0.480 1.00 87.56 220 ASP A N 1
ATOM 1721 C CA . ASP A 1 220 ? -19.349 -3.341 -0.617 1.00 87.56 220 ASP A CA 1
ATOM 1722 C C . ASP A 1 220 ? -18.594 -2.523 0.442 1.00 87.56 220 ASP A C 1
ATOM 1724 O O . ASP A 1 220 ? -18.416 -1.320 0.277 1.00 87.56 220 ASP A O 1
ATOM 1728 N N . MET A 1 221 ? -18.129 -3.163 1.518 1.00 88.81 221 MET A N 1
ATOM 1729 C CA . MET A 1 221 ? -17.305 -2.521 2.544 1.00 88.81 221 MET A CA 1
ATOM 1730 C C . MET A 1 221 ? -15.815 -2.487 2.186 1.00 88.81 221 MET A C 1
ATOM 1732 O O . MET A 1 221 ? -15.035 -1.913 2.949 1.00 88.81 221 MET A O 1
ATOM 1736 N N . ILE A 1 222 ? -15.404 -3.136 1.092 1.00 90.12 222 ILE A N 1
ATOM 1737 C CA . ILE A 1 222 ? -14.003 -3.252 0.690 1.00 90.12 222 ILE A CA 1
ATOM 1738 C C . ILE A 1 222 ? -13.812 -2.586 -0.668 1.00 90.12 222 ILE A C 1
ATOM 1740 O O . ILE A 1 222 ? -14.158 -3.134 -1.711 1.00 90.12 222 ILE A O 1
ATOM 1744 N N . GLU A 1 223 ? -13.259 -1.380 -0.643 1.00 90.38 223 GLU A N 1
ATOM 1745 C CA . GLU A 1 223 ? -13.016 -0.591 -1.848 1.00 90.38 223 GLU A CA 1
ATOM 1746 C C . GLU A 1 223 ? -11.712 -1.016 -2.543 1.00 90.38 223 GLU A C 1
ATOM 1748 O O . GLU A 1 223 ? -10.759 -1.451 -1.897 1.00 90.38 223 GLU A O 1
ATOM 1753 N N . GLY A 1 224 ? -11.645 -0.850 -3.869 1.00 86.00 224 GLY A N 1
ATOM 1754 C CA . GLY A 1 224 ? -10.425 -1.099 -4.652 1.00 86.00 224 GLY A CA 1
ATOM 1755 C C . GLY A 1 224 ? -10.105 -2.576 -4.912 1.00 86.00 224 GLY A C 1
ATOM 1756 O O . GLY A 1 224 ? -8.986 -2.890 -5.301 1.00 86.00 224 GLY A O 1
ATOM 1757 N N . MET A 1 225 ? -11.067 -3.479 -4.711 1.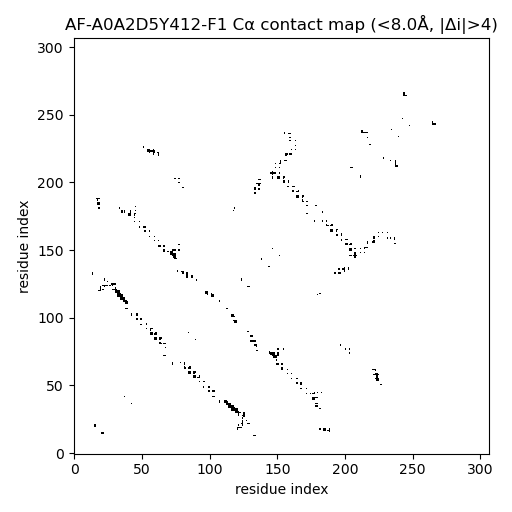00 84.81 225 MET A N 1
ATOM 1758 C CA . MET A 1 225 ? -10.886 -4.929 -4.875 1.00 84.81 225 MET A CA 1
ATOM 1759 C C . MET A 1 225 ? -11.499 -5.497 -6.164 1.00 84.81 225 MET A C 1
ATOM 1761 O O . MET A 1 225 ? -11.533 -6.716 -6.308 1.00 84.81 225 MET A O 1
ATOM 1765 N N . ASP A 1 226 ? -11.984 -4.656 -7.087 1.00 79.69 226 ASP A N 1
ATOM 1766 C CA . ASP A 1 226 ? -12.838 -5.050 -8.226 1.00 79.69 226 ASP A CA 1
ATOM 1767 C C . ASP A 1 226 ? -12.288 -6.238 -9.040 1.00 79.69 226 ASP A C 1
ATOM 1769 O O . ASP A 1 226 ? -13.024 -7.187 -9.318 1.00 79.69 226 ASP A O 1
ATOM 1773 N N . ASP A 1 227 ? -10.983 -6.249 -9.323 1.00 75.50 227 ASP A N 1
ATOM 1774 C CA . ASP A 1 227 ? -10.322 -7.309 -10.101 1.00 75.50 227 ASP A CA 1
ATOM 1775 C C . ASP A 1 227 ? -9.974 -8.566 -9.274 1.00 75.50 227 ASP A C 1
ATOM 1777 O O . ASP A 1 227 ? -9.650 -9.617 -9.827 1.00 75.50 227 ASP A O 1
ATOM 1781 N N . MET A 1 228 ? -10.074 -8.485 -7.943 1.00 72.06 228 MET A N 1
ATOM 1782 C CA . MET A 1 228 ? -9.690 -9.539 -6.992 1.00 72.06 228 MET A CA 1
ATOM 1783 C C . MET A 1 228 ? -10.890 -10.179 -6.279 1.00 72.06 228 MET A C 1
ATOM 1785 O O . MET A 1 228 ? -10.730 -11.194 -5.598 1.00 72.06 228 MET A O 1
ATOM 1789 N N . MET A 1 229 ? -12.109 -9.651 -6.454 1.00 64.62 229 MET A N 1
ATOM 1790 C CA . MET A 1 229 ? -13.309 -10.099 -5.726 1.00 64.62 229 MET A CA 1
ATOM 1791 C C . MET A 1 229 ? -13.611 -11.597 -5.864 1.00 64.62 229 MET A C 1
ATOM 1793 O O . MET A 1 229 ? -14.145 -12.202 -4.936 1.00 64.62 229 MET A O 1
ATOM 1797 N N . GLY A 1 230 ? -13.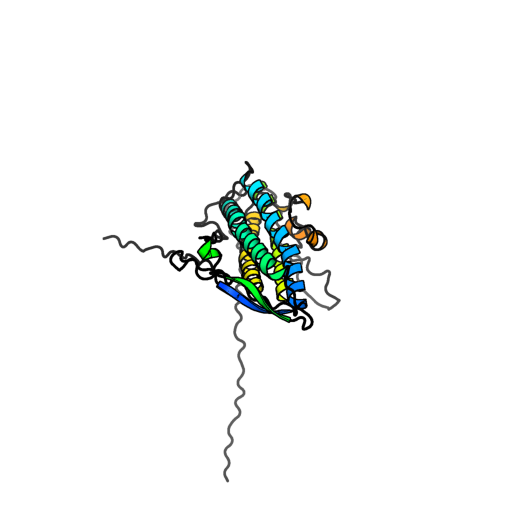269 -12.208 -7.003 1.00 64.69 230 GLY A N 1
ATOM 1798 C CA . GLY A 1 230 ? -13.485 -13.637 -7.261 1.00 64.69 230 GLY A CA 1
ATOM 1799 C C . GLY A 1 230 ? -12.514 -14.578 -6.538 1.00 64.69 230 GLY A C 1
ATOM 1800 O O . GLY A 1 230 ? -12.763 -15.781 -6.503 1.00 64.69 230 GLY A O 1
ATOM 1801 N N . MET A 1 231 ? -11.433 -14.043 -5.964 1.00 68.06 231 MET A N 1
ATOM 1802 C CA . MET A 1 231 ? -10.359 -14.814 -5.327 1.00 68.06 231 MET A CA 1
ATOM 1803 C C . MET A 1 231 ? -10.396 -14.751 -3.791 1.00 68.06 231 MET A C 1
ATOM 1805 O O . MET A 1 231 ? -9.626 -15.450 -3.137 1.00 68.06 231 MET A O 1
ATOM 1809 N N . MET A 1 232 ? -11.280 -13.936 -3.200 1.00 69.19 232 MET A N 1
ATOM 1810 C CA . MET A 1 232 ? -11.292 -13.694 -1.753 1.00 69.19 232 MET A CA 1
ATOM 1811 C C . MET A 1 232 ? -12.219 -14.648 -0.996 1.00 69.19 232 MET A C 1
ATOM 1813 O O . MET A 1 232 ? -13.415 -14.750 -1.284 1.00 69.19 232 MET A O 1
ATOM 1817 N N . ASP A 1 233 ? -11.690 -15.280 0.054 1.00 71.69 233 ASP A N 1
ATOM 1818 C CA . ASP A 1 233 ? -12.471 -16.094 0.985 1.00 71.69 233 ASP A CA 1
ATOM 1819 C C . ASP A 1 233 ? -12.919 -15.282 2.213 1.00 71.69 233 ASP A C 1
ATOM 1821 O O . ASP A 1 233 ? -12.296 -15.284 3.276 1.00 71.69 233 ASP A O 1
ATOM 1825 N N . PHE A 1 234 ? -14.082 -14.636 2.100 1.00 74.62 234 PHE A N 1
ATOM 1826 C CA . PHE A 1 234 ? -14.713 -13.917 3.215 1.00 74.62 234 PHE A CA 1
ATOM 1827 C C . PHE A 1 234 ? -15.087 -14.823 4.395 1.00 74.62 234 PHE A C 1
ATOM 1829 O O . PHE A 1 234 ? -15.410 -14.327 5.479 1.00 74.62 234 PHE A O 1
ATOM 1836 N N . SER A 1 235 ? -15.102 -16.143 4.205 1.00 73.75 235 SER A N 1
ATOM 1837 C CA . SER A 1 235 ? -15.531 -17.093 5.222 1.00 73.75 235 SER A CA 1
ATOM 1838 C C . SER A 1 235 ? -14.537 -17.162 6.392 1.00 73.75 235 SER A C 1
ATOM 1840 O O . SER A 1 235 ? -14.972 -17.280 7.541 1.00 73.75 235 SER A O 1
ATOM 1842 N N . GLN A 1 236 ? -13.239 -16.949 6.143 1.00 70.50 236 GLN A N 1
ATOM 1843 C CA . GLN A 1 236 ? -12.211 -16.906 7.190 1.00 70.50 236 GLN A CA 1
ATOM 1844 C C . GLN A 1 236 ? -12.442 -15.736 8.160 1.00 70.50 236 GLN A C 1
ATOM 1846 O O . GLN A 1 236 ? -12.527 -15.927 9.374 1.00 70.50 236 GLN A O 1
ATOM 1851 N N . VAL A 1 237 ? -12.643 -14.525 7.633 1.00 75.81 237 VAL A N 1
ATOM 1852 C CA . VAL A 1 237 ? -12.787 -13.300 8.445 1.00 75.81 237 VAL A CA 1
ATOM 1853 C C . VAL A 1 237 ? -14.182 -13.121 9.046 1.00 75.81 237 VAL A C 1
ATOM 1855 O O . VAL A 1 237 ? -14.342 -12.587 10.149 1.00 75.81 237 VAL A O 1
ATOM 1858 N N . ASN A 1 238 ? -15.226 -13.605 8.372 1.00 78.00 238 ASN A N 1
ATOM 1859 C CA . ASN A 1 238 ? -16.592 -13.568 8.894 1.00 78.00 238 ASN A CA 1
ATOM 1860 C C . ASN A 1 238 ? -16.883 -14.697 9.882 1.00 78.00 238 ASN A C 1
ATOM 1862 O O . ASN A 1 238 ? -17.975 -14.719 10.450 1.00 78.00 238 ASN A O 1
ATOM 1866 N N . CYS A 1 239 ? -15.926 -15.591 10.117 1.00 70.00 239 CYS A N 1
ATOM 1867 C CA . CYS A 1 239 ? -16.106 -16.881 10.759 1.00 70.00 239 CYS A CA 1
ATOM 1868 C C . CYS A 1 239 ? -17.085 -17.781 9.994 1.00 70.00 239 CYS A C 1
ATOM 1870 O O . CYS A 1 239 ? -18.311 -17.688 10.139 1.00 70.00 239 CYS A O 1
ATOM 1872 N N . THR A 1 240 ? -16.551 -18.777 9.297 1.00 49.59 240 THR A N 1
ATOM 1873 C CA . THR A 1 240 ? -17.183 -20.092 9.298 1.00 49.59 240 THR A CA 1
ATOM 1874 C C . THR A 1 240 ? -17.225 -20.581 10.740 1.00 49.59 240 THR A C 1
ATOM 1876 O O . THR A 1 240 ? -16.401 -20.171 11.563 1.00 49.59 240 THR A O 1
ATOM 1879 N N . LYS A 1 241 ? -18.168 -21.474 11.083 1.00 39.62 241 LYS A N 1
ATOM 1880 C CA . LYS A 1 241 ? -18.019 -22.300 12.293 1.00 39.62 241 LYS A CA 1
ATOM 1881 C C . LYS A 1 241 ? -16.548 -22.681 12.391 1.00 39.62 241 LYS A C 1
ATOM 1883 O O . LYS A 1 241 ? -16.015 -23.159 11.388 1.00 39.62 241 LYS A O 1
ATOM 1888 N N . LYS A 1 242 ? -15.916 -22.417 13.543 1.00 35.34 242 LYS A N 1
ATOM 1889 C CA . LYS A 1 242 ? -14.587 -22.945 13.853 1.00 35.34 242 LYS A CA 1
ATOM 1890 C C . LYS A 1 242 ? -14.531 -24.338 13.223 1.00 35.34 242 LYS A C 1
ATOM 1892 O O . LYS A 1 242 ? -15.390 -25.147 13.596 1.00 35.34 242 LYS A O 1
ATOM 1897 N N . PRO A 1 243 ? -13.558 -24.672 12.361 1.00 33.50 243 PRO A N 1
ATOM 1898 C CA . PRO A 1 243 ? -13.023 -25.985 12.551 1.00 33.50 243 PRO A CA 1
ATOM 1899 C C . PRO A 1 243 ? -12.515 -25.915 13.989 1.00 33.50 243 PRO A C 1
ATOM 1901 O O . PRO A 1 243 ? -11.495 -25.293 14.283 1.00 33.50 243 PRO A O 1
ATOM 1904 N N . CYS A 1 244 ? -13.273 -26.475 14.942 1.00 31.98 244 CYS A N 1
ATOM 1905 C CA . CYS A 1 244 ? -12.622 -26.890 16.175 1.00 31.98 244 CYS A CA 1
ATOM 1906 C C . CYS A 1 244 ? -11.403 -27.704 15.689 1.00 31.98 244 CYS A C 1
ATOM 1908 O O . CYS A 1 244 ? -11.484 -28.300 14.610 1.00 31.98 244 CYS A O 1
ATOM 1910 N N . CYS A 1 245 ? -10.284 -27.754 16.417 1.00 34.22 245 CYS A N 1
ATOM 1911 C CA . CYS A 1 245 ? -9.044 -28.454 16.006 1.00 34.22 245 CYS A CA 1
ATOM 1912 C C . CYS A 1 245 ? -9.218 -29.951 15.602 1.00 34.22 245 CYS A C 1
ATOM 1914 O O . CYS A 1 245 ? -8.260 -30.671 15.362 1.00 34.22 245 CYS A O 1
ATOM 1916 N N . CYS A 1 246 ? -10.461 -30.413 15.550 1.00 33.12 246 CYS A N 1
ATOM 1917 C CA . CYS A 1 246 ? -11.049 -31.675 15.184 1.00 33.12 246 CYS A CA 1
ATOM 1918 C C . CYS A 1 246 ? -11.508 -31.760 13.690 1.00 33.12 246 CYS A C 1
ATOM 1920 O O . CYS A 1 246 ? -11.722 -32.873 13.215 1.00 33.12 246 CYS A O 1
ATOM 1922 N N . ASP A 1 247 ? -11.652 -30.658 12.930 1.00 35.97 247 ASP A N 1
ATOM 1923 C CA . ASP A 1 247 ? -12.237 -30.670 11.559 1.00 35.97 247 ASP A CA 1
ATOM 1924 C C . ASP A 1 247 ? -11.222 -30.796 10.400 1.00 35.97 247 ASP A C 1
ATOM 1926 O O . ASP A 1 247 ? -11.610 -30.908 9.236 1.00 35.97 247 ASP A O 1
ATOM 1930 N N . GLY A 1 248 ? -9.923 -30.892 10.699 1.00 34.84 248 GLY A N 1
ATOM 1931 C CA . GLY A 1 248 ? -8.842 -31.079 9.716 1.00 34.84 248 GLY A CA 1
ATOM 1932 C C . GLY A 1 248 ? -8.797 -32.440 8.999 1.00 34.84 248 GLY A C 1
ATOM 1933 O O . GLY A 1 248 ? -7.760 -32.811 8.462 1.00 34.84 248 GLY A O 1
ATOM 1934 N N . HIS A 1 249 ? -9.887 -33.211 8.967 1.00 35.88 249 HIS A N 1
ATOM 1935 C CA . HIS A 1 249 ? -9.910 -34.552 8.366 1.00 35.88 249 HIS A CA 1
ATOM 1936 C C . HIS A 1 249 ? -11.082 -34.778 7.409 1.00 35.88 249 HIS A C 1
ATOM 1938 O O . HIS A 1 249 ? -11.787 -35.784 7.499 1.00 35.88 249 HIS A O 1
ATOM 1944 N N . LYS A 1 250 ? -11.292 -33.869 6.452 1.00 38.00 250 LYS A N 1
ATOM 1945 C CA . LYS A 1 250 ? -12.181 -34.161 5.312 1.00 38.00 250 LYS A CA 1
ATOM 1946 C C . LYS A 1 250 ? -11.574 -33.982 3.927 1.00 38.00 250 LYS A C 1
ATOM 1948 O O . LYS A 1 250 ? -12.253 -34.309 2.966 1.00 38.00 250 LYS A O 1
ATOM 1953 N N . ASN A 1 251 ? -10.308 -33.573 3.811 1.00 36.03 251 ASN A N 1
ATOM 1954 C CA . ASN A 1 251 ? -9.684 -33.397 2.496 1.00 36.03 251 ASN A CA 1
ATOM 1955 C C . ASN A 1 251 ? -8.233 -33.893 2.403 1.00 36.03 251 ASN A C 1
ATOM 1957 O O . ASN A 1 251 ? -7.393 -33.268 1.768 1.00 36.03 251 ASN A O 1
ATOM 1961 N N . MET A 1 252 ? -7.934 -35.046 3.008 1.00 33.25 252 MET A N 1
ATOM 1962 C CA . MET A 1 252 ? -6.741 -35.812 2.641 1.00 33.25 252 MET A CA 1
ATOM 1963 C C . MET A 1 252 ? -7.146 -37.235 2.280 1.00 33.25 252 MET A C 1
ATOM 1965 O O . MET A 1 252 ? -7.882 -37.892 3.019 1.00 33.25 252 MET A O 1
ATOM 1969 N N . GLY A 1 253 ? -6.695 -37.665 1.103 1.00 31.36 253 GLY A N 1
ATOM 1970 C CA . GLY A 1 253 ? -6.926 -38.991 0.553 1.00 31.36 253 GLY A CA 1
ATOM 1971 C C . GLY A 1 253 ? -6.609 -40.103 1.551 1.00 31.36 253 GLY A C 1
ATOM 1972 O O . GLY A 1 253 ? -5.783 -39.972 2.453 1.00 31.36 253 GLY A O 1
ATOM 1973 N N . ALA A 1 254 ? -7.328 -41.205 1.381 1.00 37.75 254 ALA A N 1
ATOM 1974 C CA . ALA A 1 254 ? -7.327 -42.361 2.255 1.00 37.75 254 ALA A CA 1
ATOM 1975 C C . ALA A 1 254 ? -5.917 -42.875 2.602 1.00 37.75 254 ALA A C 1
ATOM 1977 O O . ALA A 1 254 ? -5.322 -43.607 1.820 1.00 37.75 254 ALA A O 1
ATOM 1978 N N . HIS A 1 255 ? -5.450 -42.626 3.829 1.00 31.47 255 HIS A N 1
ATOM 1979 C CA . HIS A 1 255 ? -4.458 -43.475 4.486 1.00 31.47 255 HIS A CA 1
ATOM 1980 C C . HIS A 1 255 ? -4.798 -43.694 5.968 1.00 31.47 255 HIS A C 1
ATOM 1982 O O . HIS A 1 255 ? -5.295 -42.834 6.686 1.00 31.47 255 HIS A O 1
ATOM 1988 N N . LYS A 1 256 ? -4.612 -44.949 6.372 1.00 34.38 256 LYS A N 1
ATOM 1989 C CA . LYS A 1 256 ? -5.076 -45.609 7.596 1.00 34.38 256 LYS A CA 1
ATOM 1990 C C . LYS A 1 256 ? -4.320 -45.180 8.871 1.00 34.38 256 LYS A C 1
ATOM 1992 O O . LYS A 1 256 ? -3.098 -45.125 8.845 1.00 34.38 256 LYS A O 1
ATOM 1997 N N . LYS A 1 257 ? -5.076 -45.199 9.991 1.00 31.77 257 LYS A N 1
ATOM 1998 C CA . LYS A 1 257 ? -4.698 -45.366 11.426 1.00 31.77 257 LYS A CA 1
ATOM 1999 C C . LYS A 1 257 ? -4.124 -44.124 12.134 1.00 31.77 257 LYS A C 1
ATOM 2001 O O . LYS A 1 257 ? -3.360 -43.392 11.543 1.00 31.77 257 LYS A O 1
ATOM 2006 N N . ALA A 1 258 ? -4.340 -43.873 13.427 1.00 33.03 258 ALA A N 1
ATOM 2007 C CA . ALA A 1 258 ? -5.257 -44.365 14.460 1.00 33.03 258 ALA A CA 1
ATOM 2008 C C . ALA A 1 258 ? -5.016 -43.493 15.717 1.00 33.03 258 ALA A C 1
ATOM 2010 O O . ALA A 1 258 ? -3.865 -43.236 16.046 1.00 33.03 258 ALA A O 1
ATOM 2011 N N . GLY A 1 259 ? -6.071 -43.131 16.459 1.00 38.06 259 GLY A N 1
ATOM 2012 C CA . GLY A 1 259 ? -5.959 -42.806 17.890 1.00 38.06 259 GLY A CA 1
ATOM 2013 C C . GLY A 1 259 ? -5.842 -41.332 18.301 1.00 38.06 259 GLY A C 1
ATOM 2014 O O . GLY A 1 259 ? -4.832 -40.940 18.863 1.00 38.06 259 GLY A O 1
ATOM 2015 N N . MET A 1 260 ? -6.931 -40.566 18.195 1.00 32.91 260 MET A N 1
ATOM 2016 C CA . MET A 1 260 ? -7.191 -39.422 19.086 1.00 32.91 260 MET A CA 1
ATOM 2017 C C . MET A 1 260 ? -8.588 -39.592 19.683 1.00 32.91 260 MET A C 1
ATOM 2019 O O . MET A 1 260 ? -9.580 -39.748 18.968 1.00 32.91 260 MET A O 1
ATOM 2023 N N . LYS A 1 261 ? -8.663 -39.681 21.016 1.00 32.50 261 LYS A N 1
ATOM 2024 C CA . LYS A 1 261 ? -9.931 -39.812 21.741 1.00 32.50 261 LYS A CA 1
ATOM 2025 C C . LYS A 1 261 ? -10.630 -38.453 21.744 1.00 32.50 261 LYS A C 1
ATOM 2027 O O . LYS A 1 261 ? -10.009 -37.423 21.946 1.00 32.50 261 LYS A O 1
ATOM 2032 N N . LYS A 1 262 ? -11.950 -38.489 21.576 1.00 38.25 262 LYS A N 1
ATOM 2033 C CA . LYS A 1 262 ? -12.906 -37.376 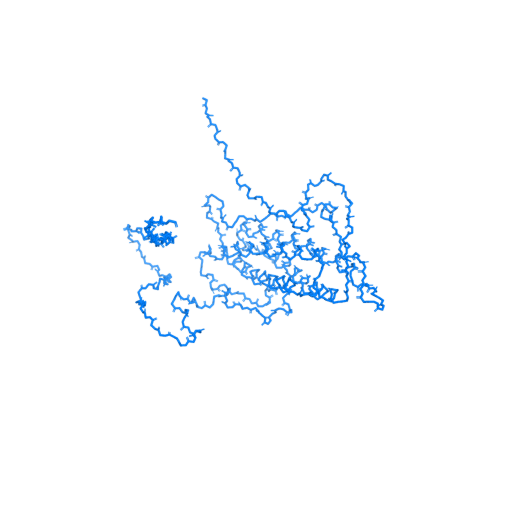21.419 1.00 38.25 262 LYS A CA 1
ATOM 2034 C C . LYS A 1 262 ? -12.976 -36.354 22.585 1.00 38.25 262 LYS A C 1
ATOM 2036 O O . LYS A 1 262 ? -13.990 -35.678 22.706 1.00 38.25 262 LYS A O 1
ATOM 2041 N N . LYS A 1 263 ? -11.981 -36.285 23.480 1.00 31.89 263 LYS A N 1
ATOM 2042 C CA . LYS A 1 263 ? -12.034 -35.523 24.743 1.00 31.89 263 LYS A CA 1
ATOM 2043 C C . LYS A 1 263 ? -11.238 -34.209 24.759 1.00 31.89 263 LYS A C 1
ATOM 2045 O O . LYS A 1 263 ? -11.456 -33.433 25.678 1.00 31.89 263 LYS A O 1
ATOM 2050 N N . ASP A 1 264 ? -10.443 -33.903 23.733 1.00 31.94 264 ASP A N 1
ATOM 2051 C CA . ASP A 1 264 ? -9.550 -32.726 23.752 1.00 31.94 264 ASP A CA 1
ATOM 2052 C C . ASP A 1 264 ? -10.081 -31.510 22.957 1.00 31.94 264 ASP A C 1
ATOM 2054 O O . ASP A 1 264 ? -9.359 -30.558 22.676 1.00 31.94 264 ASP A O 1
ATOM 2058 N N . CYS A 1 265 ? -11.367 -31.502 22.587 1.00 30.50 265 CYS A N 1
ATOM 2059 C CA . CYS A 1 265 ? -11.973 -30.419 21.802 1.00 30.50 265 CYS A CA 1
ATOM 2060 C C . CYS A 1 265 ? -12.467 -29.303 22.762 1.00 30.50 265 CYS A C 1
ATOM 2062 O O . CYS A 1 265 ? -13.629 -29.283 23.172 1.00 30.50 265 CYS A O 1
ATOM 2064 N N . CYS A 1 266 ? -11.584 -28.381 23.164 1.00 28.94 266 CYS A N 1
ATOM 2065 C CA . CYS A 1 266 ? -11.936 -27.232 24.010 1.00 28.94 266 CYS A CA 1
ATOM 2066 C C . CYS A 1 266 ? -12.590 -26.115 23.166 1.00 28.94 266 CYS A C 1
ATOM 2068 O O . CYS A 1 266 ? -11.959 -25.137 22.775 1.00 28.94 266 CYS A O 1
ATOM 2070 N N . CYS A 1 267 ? -13.873 -26.274 22.842 1.00 29.33 267 CYS A N 1
ATOM 2071 C CA . CYS A 1 267 ? -14.714 -25.224 22.261 1.00 29.33 267 CYS A CA 1
ATOM 2072 C C . CYS A 1 267 ? -15.678 -24.747 23.367 1.00 29.33 267 CYS A C 1
ATOM 2074 O O . CYS A 1 267 ? -16.796 -25.243 23.480 1.00 29.33 267 CYS A O 1
ATOM 2076 N N . ARG A 1 268 ? -15.240 -23.831 24.247 1.00 31.86 268 ARG A N 1
ATOM 2077 C CA . ARG A 1 268 ? -16.107 -23.266 25.298 1.00 31.86 268 ARG A CA 1
ATOM 2078 C C . ARG A 1 268 ? -16.817 -22.021 24.764 1.00 31.86 268 ARG A C 1
ATOM 2080 O O . ARG A 1 268 ? -16.297 -20.917 24.837 1.00 31.86 268 ARG A O 1
ATOM 2087 N N . SER A 1 269 ? -18.009 -22.224 24.205 1.00 36.19 269 SER A N 1
ATOM 2088 C CA . SER A 1 269 ? -18.997 -21.164 23.989 1.00 36.19 269 SER A CA 1
ATOM 2089 C C . SER A 1 269 ? -19.491 -20.642 25.339 1.00 36.19 269 SER A C 1
ATOM 2091 O O . SER A 1 269 ? -19.750 -21.430 26.252 1.00 36.19 269 SER A O 1
ATOM 2093 N N . GLY A 1 270 ? -19.622 -19.323 25.464 1.00 33.00 270 GLY A N 1
ATOM 2094 C CA . GLY A 1 270 ? -20.086 -18.662 26.677 1.00 33.00 270 GLY A CA 1
ATOM 2095 C C . GLY A 1 270 ? -21.421 -19.212 27.183 1.00 33.00 270 GLY A C 1
ATOM 2096 O O . GLY A 1 270 ? -22.447 -19.118 26.518 1.00 33.00 270 GLY A O 1
ATOM 2097 N N . ALA A 1 271 ? -21.408 -19.733 28.405 1.00 27.89 271 ALA A N 1
ATOM 2098 C CA . ALA A 1 271 ? -22.584 -19.842 29.252 1.00 27.89 271 ALA A CA 1
ATOM 2099 C C . ALA A 1 271 ? -22.196 -19.273 30.619 1.00 27.89 271 ALA A C 1
ATOM 2101 O O . ALA A 1 271 ? -21.360 -19.835 31.328 1.00 27.89 271 ALA A O 1
ATOM 2102 N N . LYS A 1 272 ? -22.774 -18.117 30.966 1.00 34.84 272 LYS A N 1
ATOM 2103 C CA . LYS A 1 272 ? -22.674 -17.525 32.303 1.00 34.84 272 LYS A CA 1
ATOM 2104 C C . LYS A 1 272 ? -23.236 -18.528 33.308 1.00 34.84 272 LYS A C 1
ATOM 2106 O O . LYS A 1 272 ? -24.411 -18.855 33.205 1.00 34.84 272 LYS A O 1
ATOM 2111 N N . HIS A 1 273 ? -22.438 -18.976 34.274 1.00 28.12 273 HIS A N 1
ATOM 2112 C CA . HIS A 1 273 ? -22.919 -19.507 35.552 1.00 28.12 273 HIS A CA 1
ATOM 2113 C C . HIS A 1 273 ? -22.014 -19.002 36.682 1.00 28.12 273 HIS A C 1
ATOM 2115 O O . HIS A 1 273 ? -20.810 -18.822 36.513 1.00 28.12 273 HIS A O 1
ATOM 2121 N N . ALA A 1 274 ? -22.666 -18.703 37.800 1.00 30.02 274 ALA A N 1
ATOM 2122 C CA . ALA A 1 274 ? -22.191 -17.934 38.937 1.00 30.02 274 ALA A CA 1
ATOM 2123 C C . ALA A 1 274 ? -20.932 -18.483 39.638 1.00 30.02 274 ALA A C 1
ATOM 2125 O O . ALA A 1 274 ? -20.632 -19.673 39.605 1.00 30.02 274 ALA A O 1
ATOM 2126 N N . HIS A 1 275 ? -20.247 -17.560 40.324 1.00 35.00 275 HIS A N 1
ATOM 2127 C CA . HIS A 1 275 ? -19.149 -17.742 41.275 1.00 35.00 275 HIS A CA 1
ATOM 2128 C C . HIS A 1 275 ? -19.024 -19.130 41.932 1.00 35.00 275 HIS A C 1
ATOM 2130 O O . HIS A 1 275 ? -19.901 -19.544 42.686 1.00 35.00 275 HIS A O 1
ATOM 2136 N N . LYS A 1 276 ? -17.820 -19.714 41.849 1.00 30.52 276 LYS A N 1
ATOM 2137 C CA . LYS A 1 276 ? -17.136 -20.339 42.995 1.00 30.52 276 LYS A CA 1
ATOM 2138 C C . LYS A 1 276 ? -15.622 -20.131 42.874 1.00 30.52 276 LYS A C 1
ATOM 2140 O O . LYS A 1 276 ? -15.046 -20.261 41.802 1.00 30.52 276 LYS A O 1
ATOM 2145 N N . LYS A 1 277 ? -15.012 -19.723 43.989 1.00 35.94 277 LYS A N 1
ATOM 2146 C CA . LYS A 1 277 ? -13.584 -19.418 44.147 1.00 35.94 277 LYS A CA 1
ATOM 2147 C C . LYS A 1 277 ? -12.717 -20.663 43.902 1.00 35.94 277 LYS A C 1
ATOM 2149 O O . LYS A 1 277 ? -13.015 -21.713 44.457 1.00 35.94 277 LYS A O 1
ATOM 2154 N N . GLY A 1 278 ? -11.601 -20.475 43.191 1.00 38.50 278 GLY A N 1
ATOM 2155 C CA . GLY A 1 278 ? -10.395 -21.302 43.308 1.00 38.50 278 GLY A CA 1
ATOM 2156 C C . GLY A 1 278 ? -10.272 -22.494 42.356 1.00 38.50 278 GLY A C 1
ATOM 2157 O O . GLY A 1 278 ? -10.476 -23.623 42.776 1.00 38.50 278 GLY A O 1
ATOM 2158 N N . ALA A 1 279 ? -9.832 -22.249 41.118 1.00 27.89 279 ALA A N 1
ATOM 2159 C CA . ALA A 1 279 ? -9.011 -23.179 40.335 1.00 27.89 279 ALA A CA 1
ATOM 2160 C C . ALA A 1 279 ? -8.362 -22.407 39.172 1.00 27.89 279 ALA A C 1
ATOM 2162 O O . ALA A 1 279 ? -9.062 -21.827 38.347 1.00 27.89 279 ALA A O 1
ATOM 2163 N N . LYS A 1 280 ? -7.025 -22.355 39.128 1.00 32.16 280 LYS A N 1
ATOM 2164 C CA . LYS A 1 280 ? -6.281 -21.919 37.940 1.00 32.16 280 LYS A CA 1
ATOM 2165 C C . LYS A 1 280 ? -6.214 -23.118 36.993 1.00 32.16 280 LYS A C 1
ATOM 2167 O O . LYS A 1 280 ? -5.483 -24.058 37.283 1.00 32.16 280 LYS A O 1
ATOM 2172 N N . GLU A 1 281 ? -6.953 -23.095 35.890 1.00 28.75 281 GLU A N 1
ATOM 2173 C CA . GLU A 1 281 ? -6.703 -23.997 34.760 1.00 28.75 281 GLU A CA 1
ATOM 2174 C C . GLU A 1 281 ? -5.803 -23.264 33.762 1.00 28.75 281 GLU A C 1
ATOM 2176 O O . GLU A 1 281 ? -6.232 -22.353 33.057 1.00 28.75 281 GLU A O 1
ATOM 2181 N N . GLN A 1 282 ? -4.519 -23.620 33.763 1.00 24.58 282 GLN A N 1
ATOM 2182 C CA . GLN A 1 282 ? -3.569 -23.238 32.722 1.00 24.58 282 GLN A CA 1
ATOM 2183 C C . GLN A 1 282 ? -3.740 -24.178 31.526 1.00 24.58 282 GLN A C 1
ATOM 2185 O O . GLN A 1 282 ? -3.751 -25.397 31.690 1.00 24.58 282 GLN A O 1
ATOM 2190 N N . CYS A 1 283 ? -3.839 -23.610 30.322 1.00 22.83 283 CYS A N 1
ATOM 2191 C CA . CYS A 1 283 ? -3.626 -24.366 29.091 1.00 22.83 283 CYS A CA 1
ATOM 2192 C C . CYS A 1 283 ? -2.162 -24.845 29.057 1.00 22.83 283 CYS A C 1
ATOM 2194 O O . CYS A 1 283 ? -1.275 -24.063 29.413 1.00 22.83 283 CYS A O 1
ATOM 2196 N N . PRO A 1 284 ? -1.875 -26.098 28.662 1.00 26.91 284 PRO A N 1
ATOM 2197 C CA . PRO A 1 284 ? -0.501 -26.556 28.548 1.00 26.91 284 PRO A CA 1
ATOM 2198 C C . PRO A 1 284 ? 0.196 -25.795 27.414 1.00 26.91 284 PRO A C 1
ATOM 2200 O O . PRO A 1 284 ? -0.234 -25.835 26.265 1.00 26.91 284 PRO A O 1
ATOM 2203 N N . VAL A 1 285 ? 1.279 -25.098 27.755 1.00 27.78 285 VAL A N 1
ATOM 2204 C CA . VAL A 1 285 ? 2.297 -24.660 26.797 1.00 27.78 285 VAL A CA 1
ATOM 2205 C C . VAL A 1 285 ? 3.086 -25.897 26.388 1.00 27.78 285 VAL A C 1
ATOM 2207 O O . VAL A 1 285 ? 3.849 -26.436 27.190 1.00 27.78 285 VAL A O 1
ATOM 2210 N N . ASP A 1 286 ? 2.889 -26.364 25.157 1.00 28.70 286 ASP A N 1
ATOM 2211 C CA . ASP A 1 286 ? 3.775 -27.359 24.560 1.00 28.70 286 ASP A CA 1
ATOM 2212 C C . ASP A 1 286 ? 5.071 -26.653 24.144 1.00 28.70 286 ASP A C 1
ATOM 2214 O O . ASP A 1 286 ? 5.210 -26.101 23.053 1.00 28.70 286 ASP A O 1
ATOM 2218 N N . MET A 1 287 ? 6.010 -26.581 25.087 1.00 27.47 287 MET A N 1
ATOM 2219 C CA . MET A 1 287 ? 7.399 -26.243 24.808 1.00 27.47 287 MET A CA 1
ATOM 2220 C C . MET A 1 287 ? 8.021 -27.460 24.127 1.00 27.47 287 MET A C 1
ATOM 2222 O O . MET A 1 287 ? 8.513 -28.373 24.798 1.00 27.47 287 MET A O 1
ATOM 2226 N N . GLY A 1 288 ? 7.988 -27.463 22.794 1.00 28.38 288 GLY A N 1
ATOM 2227 C CA . GLY A 1 288 ? 8.701 -28.421 21.960 1.00 28.38 288 GLY A CA 1
ATOM 2228 C C . GLY A 1 288 ? 10.190 -28.418 22.300 1.00 28.38 288 GLY A C 1
ATOM 2229 O O . GLY A 1 288 ? 10.968 -27.624 21.782 1.00 28.38 288 GLY A O 1
ATOM 2230 N N . THR A 1 289 ? 10.593 -29.314 23.198 1.00 30.09 289 THR A N 1
ATOM 2231 C CA . THR A 1 289 ? 11.994 -29.638 23.449 1.00 30.09 289 THR A CA 1
ATOM 2232 C C . THR A 1 289 ? 12.344 -30.835 22.577 1.00 30.09 289 THR A C 1
ATOM 2234 O O . THR A 1 289 ? 12.151 -31.991 22.955 1.00 30.09 289 THR A O 1
ATOM 2237 N N . GLU A 1 290 ? 12.871 -30.570 21.383 1.00 30.89 290 GLU A N 1
ATOM 2238 C CA . GLU A 1 290 ? 13.623 -31.593 20.663 1.00 30.89 290 GLU A CA 1
ATOM 2239 C C . GLU A 1 290 ? 14.869 -31.944 21.487 1.00 30.89 290 GLU A C 1
ATOM 2241 O O . GLU A 1 290 ? 15.831 -31.184 21.589 1.00 30.89 290 GLU A O 1
ATOM 2246 N N . LYS A 1 291 ? 14.849 -33.124 22.112 1.00 32.50 291 LYS A N 1
ATOM 2247 C CA . LYS A 1 291 ? 16.068 -33.759 22.617 1.00 32.50 291 LYS A CA 1
ATOM 2248 C C . LYS A 1 291 ? 16.920 -34.202 21.420 1.00 32.50 291 LYS A C 1
ATOM 2250 O O . LYS A 1 291 ? 16.390 -34.885 20.540 1.00 32.50 291 LYS A O 1
ATOM 2255 N N . PRO A 1 292 ? 18.235 -33.924 21.395 1.00 30.88 292 PRO A N 1
ATOM 2256 C CA . PRO A 1 292 ? 19.101 -34.420 20.336 1.00 30.88 292 PRO A CA 1
ATOM 2257 C C . PRO A 1 292 ? 19.172 -35.951 20.387 1.00 30.88 292 PRO A C 1
ATOM 2259 O O . PRO A 1 292 ? 19.444 -36.555 21.429 1.00 30.88 292 PRO A O 1
ATOM 2262 N N . LYS A 1 293 ? 18.915 -36.594 19.243 1.00 34.25 293 LYS A N 1
ATOM 2263 C CA . LYS A 1 293 ? 19.097 -38.039 19.068 1.00 34.25 293 LYS A CA 1
ATOM 2264 C C . LYS A 1 293 ? 20.584 -38.372 19.203 1.00 34.25 293 LYS A C 1
ATOM 2266 O O . LYS A 1 293 ? 21.417 -37.864 18.460 1.00 34.25 293 LYS A O 1
ATOM 2271 N N . ALA A 1 294 ? 20.906 -39.253 20.145 1.00 32.38 294 ALA A N 1
ATOM 2272 C CA . ALA A 1 294 ? 22.247 -39.782 20.333 1.00 32.38 294 ALA A CA 1
ATOM 2273 C C . ALA A 1 294 ? 22.701 -40.572 19.092 1.00 32.38 294 ALA A C 1
ATOM 2275 O O . ALA A 1 294 ? 22.158 -41.637 18.786 1.00 32.38 294 ALA A O 1
ATOM 2276 N N . HIS A 1 295 ? 23.726 -40.072 18.400 1.00 31.70 295 HIS A N 1
ATOM 2277 C CA . HIS A 1 295 ? 24.503 -40.862 17.451 1.00 31.70 295 HIS A CA 1
ATOM 2278 C C . HIS A 1 295 ? 25.290 -41.926 18.225 1.00 31.70 295 HIS A C 1
ATOM 2280 O O . HIS A 1 295 ? 26.195 -41.612 18.997 1.00 31.70 295 HIS A O 1
ATOM 2286 N N . LYS A 1 296 ? 24.958 -43.204 18.012 1.00 35.81 296 LYS A N 1
ATOM 2287 C CA . LYS A 1 296 ? 25.827 -44.315 18.407 1.00 35.81 296 LYS A CA 1
ATOM 2288 C C . LYS A 1 296 ? 27.046 -44.312 17.488 1.00 35.81 296 LYS A C 1
ATOM 2290 O O . LYS A 1 296 ? 26.939 -44.623 16.305 1.00 35.81 296 LYS A O 1
ATOM 2295 N N . THR A 1 297 ? 28.200 -43.963 18.037 1.00 32.47 297 THR A N 1
ATOM 2296 C CA . THR A 1 297 ? 29.505 -44.184 17.420 1.00 32.47 297 THR A CA 1
ATOM 2297 C C . THR A 1 297 ? 29.816 -45.681 17.438 1.00 32.47 297 THR A C 1
ATOM 2299 O O . THR A 1 297 ? 29.961 -46.298 18.493 1.00 32.47 297 THR A O 1
ATOM 2302 N N . HIS A 1 298 ? 29.915 -46.298 16.259 1.00 34.69 298 HIS A N 1
ATOM 2303 C CA . HIS A 1 298 ? 30.528 -47.615 16.134 1.00 34.69 298 HIS A CA 1
ATOM 2304 C C . HIS A 1 298 ? 32.050 -47.454 16.185 1.00 34.69 298 HIS A C 1
ATOM 2306 O O . HIS A 1 298 ? 32.678 -46.968 15.248 1.00 34.69 298 HIS A O 1
ATOM 2312 N N . HIS A 1 299 ? 32.643 -47.881 17.299 1.00 33.75 299 HIS A N 1
ATOM 2313 C CA . HIS A 1 299 ? 34.073 -48.143 17.405 1.00 33.75 299 HIS A CA 1
ATOM 2314 C C . HIS A 1 299 ? 34.470 -49.247 16.415 1.00 33.75 299 HIS A C 1
ATOM 2316 O O . HIS A 1 299 ? 34.102 -50.409 16.596 1.00 33.75 299 HIS A O 1
ATOM 2322 N N . HIS A 1 300 ? 35.273 -48.907 15.407 1.00 35.97 300 HIS A N 1
ATOM 2323 C CA . HIS A 1 300 ? 36.082 -49.887 14.689 1.00 35.97 300 HIS A CA 1
ATOM 2324 C C . HIS A 1 300 ? 37.489 -49.913 15.288 1.00 35.97 300 HIS A C 1
ATOM 2326 O O . HIS A 1 300 ? 38.217 -48.919 15.297 1.00 35.97 300 HIS A O 1
ATOM 2332 N N . LYS A 1 301 ? 37.827 -51.070 15.865 1.00 38.62 301 LYS A N 1
ATOM 2333 C CA . LYS A 1 301 ? 39.145 -51.409 16.398 1.00 38.62 301 LYS A CA 1
ATOM 2334 C C . LYS A 1 301 ? 40.175 -51.369 15.270 1.00 38.62 301 LYS A C 1
ATOM 2336 O O . LYS A 1 301 ? 40.028 -52.063 14.269 1.00 38.62 301 LYS A O 1
ATOM 2341 N N . LYS A 1 302 ? 41.251 -50.613 15.489 1.00 37.38 302 LYS A N 1
ATOM 2342 C CA . LYS A 1 302 ? 42.517 -50.757 14.767 1.00 37.38 302 LYS A CA 1
ATOM 2343 C C . LYS A 1 302 ? 43.072 -52.163 15.011 1.00 37.38 302 LYS A C 1
ATOM 2345 O O . LYS A 1 302 ? 43.317 -52.522 16.161 1.00 37.38 302 LYS A O 1
ATOM 2350 N N . HIS A 1 303 ? 43.330 -52.909 13.942 1.00 39.81 303 HIS A N 1
ATOM 2351 C CA . HIS A 1 303 ? 44.301 -53.998 13.952 1.00 39.81 303 HIS A CA 1
ATOM 2352 C C . HIS A 1 303 ? 45.547 -53.547 13.187 1.00 39.81 303 HIS A C 1
ATOM 2354 O O . HIS A 1 303 ? 45.493 -53.225 12.006 1.00 39.81 303 HIS A O 1
ATOM 2360 N N . HIS A 1 304 ? 46.662 -53.496 13.914 1.00 39.31 304 HIS A N 1
ATOM 2361 C CA . HIS A 1 304 ? 48.019 -53.457 13.384 1.00 39.31 304 HIS A CA 1
ATOM 2362 C C . HIS A 1 304 ? 48.398 -54.827 12.811 1.00 39.31 304 HIS A C 1
ATOM 2364 O O . HIS A 1 304 ? 48.180 -55.819 13.501 1.00 39.31 304 HIS A O 1
ATOM 2370 N N . HIS A 1 305 ? 49.042 -54.845 11.641 1.00 40.44 305 HIS A N 1
ATOM 2371 C CA . HIS A 1 305 ? 50.101 -55.766 11.170 1.00 40.44 305 HIS A CA 1
ATOM 2372 C C . HIS A 1 305 ? 50.809 -54.993 10.026 1.00 40.44 305 HIS A C 1
ATOM 2374 O O . HIS A 1 305 ? 50.121 -54.541 9.120 1.00 40.44 305 HIS A O 1
ATOM 2380 N N . LYS A 1 306 ? 52.071 -54.526 10.134 1.00 42.91 306 LYS A N 1
ATOM 2381 C CA . LYS A 1 306 ? 53.332 -55.255 9.824 1.00 42.91 306 LYS A CA 1
ATOM 2382 C C . LYS A 1 306 ? 53.097 -56.238 8.663 1.00 42.91 306 LYS A C 1
ATOM 2384 O O . LYS A 1 306 ? 52.407 -57.223 8.880 1.00 42.91 306 LYS A O 1
ATOM 2389 N N . MET A 1 307 ? 53.559 -55.996 7.438 1.00 37.59 307 MET A N 1
ATOM 2390 C CA . MET A 1 307 ? 54.925 -55.723 6.964 1.00 37.59 307 MET A CA 1
ATOM 2391 C C . MET A 1 307 ? 54.921 -54.887 5.684 1.00 37.59 307 MET A C 1
ATOM 2393 O O . MET A 1 307 ? 53.906 -54.958 4.960 1.00 37.59 307 MET A O 1
#

Secondary structure (DSSP, 8-state):
------------PPPPPSSS----S-S----EEEEEEEEHHHHHHHHHHHHHHHHHHHHHHHHHHHHHH-TT---HHHHHHHHHHHHHHHHHHHHHHHHHHHHTT---TTTTEEEEEEEEESHHHHHT--PPPPPPSS-GGG------HHHHHHHHHHHHHHHHHHHHHHHHHH-TT---HHHHHHHHHHHHHHHHHHHHHHHHHHT-SS-GGG----GGGSTT-TTTGGG--HHHHHT-S---TT---SSS---------TT------------------PPP------PPP--------------

Nearest PDB structures (foldseek):
  8r98-assembly1_A  TM=3.526E-01  e=2.761E-01  Subtercola sp.
  8r97-assembly2_I  TM=3.529E-01  e=3.392E-01  Subtercola sp.
  4zsx-assembly1_B  TM=5.111E-01  e=7.435E+00  Aquifex aeolicus VF5
  7ytb-assembly1_B  TM=4.089E-01  e=4.445E+00  Bdellovibrio
  7ytb-assembly1_A  TM=4.243E-01  e=5.749E+00  Bdellovibrio

Solvent-accessible surface area (backbone atoms only — not comparable to full-atom values): 19171 Å² total; per-residue (Å²): 136,82,84,79,80,76,81,79,80,82,68,74,72,70,77,63,42,72,59,56,59,74,74,76,82,81,70,80,69,63,63,42,78,37,68,42,81,46,38,63,58,27,50,48,50,53,52,54,47,44,68,50,52,42,49,30,45,56,19,51,39,58,54,29,50,53,52,72,66,42,88,62,51,56,39,65,58,58,52,51,39,35,54,26,51,41,57,44,37,54,49,52,41,52,50,49,52,48,26,45,68,45,51,74,77,66,81,45,72,90,80,40,45,48,80,41,51,48,37,68,35,44,52,46,49,52,66,66,53,72,82,61,69,84,59,72,61,58,65,74,93,75,53,87,69,61,46,30,74,53,39,39,43,50,31,47,37,50,37,56,52,40,53,51,51,42,51,52,35,50,54,52,72,68,39,87,53,56,71,58,66,61,60,52,30,43,31,55,43,49,45,59,48,44,53,51,51,39,53,30,31,50,45,49,42,71,55,30,89,61,69,54,56,77,52,68,75,57,72,91,68,44,54,44,40,83,94,50,60,93,76,63,70,64,48,73,69,27,48,50,82,71,66,52,99,78,56,90,76,80,85,72,82,95,75,86,87,83,90,80,75,96,79,78,77,88,76,82,73,92,72,95,75,81,91,77,89,88,80,90,83,76,79,85,78,83,74,85,72,84,73,83,80,81,79,82,80,80,85,77,81,87,78,88,76,90,131

pLDDT: mean 75.88, std 26.87, range [22.83, 98.75]

Sequence (307 aa):
MVLAMGAGSINGAAAESLVEPNYDGDSPKIVTPWIVKYDRAARQADMDYIRGMRPHHAGALPMSRAYLSSPDKSSARLQALAKGIIHNQSFEIMMLDTVSYHIQDIDFGEDGQGWYQVATKDIAMHRRFIRLPMPAIHPLFGADEHVSAADVRFAKAMIVHHEGALMMAQHYLDNPDVNNGYLERMNLDVLRDQAQEIALMWNIVENYDGNHCDIKITPDMIEGMDDMMGMMDFSQVNCTKKPCCCDGHKNMGAHKKAGMKKKDCCCRSGAKHAHKKGAKEQCPVDMGTEKPKAHKTHHHKKHHHKM

Mean predicted aligned error: 14.34 Å

Foldseek 3Di:
DDDDDDDPPPPPPQCAQLQARDLPLPDDLDKAFDKDWAFPLQLVLLVVLLVQVLQLLVQLQVLLVVLLPDPQFFFPLLVLVSVLSNQVSVVVNVQSVQLCVFRVPDDCPPVRIDMGRRGIGPVCSNVSRDRRGRGDLDDPPPDLGAAGLSLLQSLLLLLQSLVLLLVSLVVSCPDPNHDRVSSVSVSVVSNVRSVSSNSSSVSSLVSHPDDSLVRADDPVSGGSCVVPVVPTDSCVSNPDPPPQVVNPPDPDDDDDDDDDDPPPRPPDDDDDDDDDDDDDDDDDDPPPDDDDDDDDDDDDDDDDDDD